Protein AF-A0A519R935-F1 (afdb_monomer)

Mean predicted aligned error: 7.96 Å

Structure (mmCIF, N/CA/C/O backbone):
data_AF-A0A519R935-F1
#
_entry.id   AF-A0A519R935-F1
#
loop_
_atom_site.group_PDB
_atom_site.id
_atom_site.type_symbol
_atom_site.label_atom_id
_atom_site.label_alt_id
_atom_site.label_comp_id
_atom_site.label_asym_id
_atom_site.label_entity_id
_atom_site.label_seq_id
_atom_site.pdbx_PDB_ins_code
_atom_site.Cartn_x
_atom_site.Cartn_y
_atom_site.Cartn_z
_atom_site.occupancy
_atom_site.B_iso_or_equiv
_atom_site.auth_seq_id
_atom_site.auth_comp_id
_atom_site.auth_asym_id
_atom_site.auth_atom_id
_atom_site.pdbx_PDB_model_num
ATOM 1 N N . MET A 1 1 ? 16.180 -0.356 -13.116 1.00 59.88 1 MET A N 1
ATOM 2 C CA . MET A 1 1 ? 17.115 -0.981 -14.052 1.00 59.88 1 MET A CA 1
ATOM 3 C C . MET A 1 1 ? 16.374 -1.252 -15.338 1.00 59.88 1 MET A C 1
ATOM 5 O O . MET A 1 1 ? 15.196 -1.590 -15.281 1.00 59.88 1 MET A O 1
ATOM 9 N N . GLU A 1 2 ? 17.058 -1.076 -16.467 1.00 58.62 2 GLU A N 1
ATOM 10 C CA . GLU A 1 2 ? 16.458 -1.253 -17.789 1.00 58.62 2 GLU A CA 1
ATOM 11 C C . GLU A 1 2 ? 15.792 -2.634 -17.929 1.00 58.62 2 GLU A C 1
ATOM 13 O O . GLU A 1 2 ? 16.383 -3.639 -17.498 1.00 58.62 2 GLU A O 1
ATOM 18 N N . PRO A 1 3 ? 14.587 -2.696 -18.525 1.00 58.69 3 PRO A N 1
ATOM 19 C CA . PRO A 1 3 ? 13.962 -3.959 -18.885 1.00 58.69 3 PRO A CA 1
ATOM 20 C C . PRO A 1 3 ? 14.900 -4.799 -19.764 1.00 58.69 3 PRO A C 1
ATOM 22 O O . PRO A 1 3 ? 15.655 -4.255 -20.569 1.00 58.69 3 PRO A O 1
ATOM 25 N N . ASP A 1 4 ? 14.877 -6.122 -19.594 1.00 59.59 4 ASP A N 1
ATOM 26 C CA . ASP A 1 4 ? 15.665 -7.086 -20.387 1.00 59.59 4 ASP A CA 1
ATOM 27 C C . ASP A 1 4 ? 17.194 -6.934 -20.292 1.00 59.59 4 ASP A C 1
ATOM 29 O O . ASP A 1 4 ? 17.960 -7.425 -21.130 1.00 59.59 4 ASP A O 1
ATOM 33 N N . SER A 1 5 ? 17.673 -6.290 -19.229 1.00 64.06 5 SER A N 1
ATOM 34 C CA . SER A 1 5 ? 19.092 -6.294 -18.887 1.00 64.06 5 SER A CA 1
ATOM 35 C C . SER A 1 5 ? 19.628 -7.732 -18.738 1.00 64.06 5 SER A C 1
ATOM 37 O O . SER A 1 5 ? 18.935 -8.639 -18.279 1.00 64.06 5 SER A O 1
ATOM 39 N N . LYS A 1 6 ? 20.900 -7.967 -19.101 1.00 69.94 6 LYS A N 1
ATOM 40 C CA . LYS A 1 6 ? 21.584 -9.280 -18.976 1.00 69.94 6 LYS A CA 1
ATOM 41 C C . LYS A 1 6 ? 21.834 -9.715 -17.515 1.00 69.94 6 LYS A C 1
ATOM 43 O O . LYS A 1 6 ? 22.702 -10.554 -17.272 1.00 69.94 6 LYS A O 1
ATOM 48 N N . LEU A 1 7 ? 21.131 -9.106 -16.566 1.00 71.31 7 LEU A N 1
ATOM 49 C CA . LEU A 1 7 ? 21.327 -9.268 -15.136 1.00 71.31 7 LEU A CA 1
ATOM 50 C C . LEU A 1 7 ? 20.804 -10.618 -14.648 1.00 71.31 7 LEU A C 1
ATOM 52 O O . LEU A 1 7 ? 19.843 -11.178 -15.180 1.00 71.31 7 LEU A O 1
ATOM 56 N N . LYS A 1 8 ? 21.457 -11.140 -13.615 1.00 80.75 8 LYS A N 1
ATOM 57 C CA . LYS A 1 8 ? 21.175 -12.434 -12.999 1.00 80.75 8 LYS A CA 1
ATOM 58 C C . LYS A 1 8 ? 20.949 -12.270 -11.503 1.00 80.75 8 LYS A C 1
ATOM 60 O O . LYS A 1 8 ? 21.474 -11.360 -10.868 1.00 80.75 8 LYS A O 1
ATOM 65 N N . ILE A 1 9 ? 20.199 -13.206 -10.927 1.00 79.62 9 ILE A N 1
ATOM 66 C CA . ILE A 1 9 ? 20.092 -13.338 -9.471 1.00 79.62 9 ILE A CA 1
ATOM 67 C C . ILE A 1 9 ? 21.505 -13.427 -8.880 1.00 79.62 9 ILE A C 1
ATOM 69 O O . ILE A 1 9 ? 22.335 -14.203 -9.353 1.00 79.62 9 ILE A O 1
ATOM 73 N N . GLY A 1 10 ? 21.765 -12.627 -7.849 1.00 73.31 10 GLY A N 1
ATOM 74 C CA . GLY A 1 10 ? 23.070 -12.513 -7.206 1.00 73.31 10 GLY A CA 1
ATOM 75 C C . GLY A 1 10 ? 23.966 -11.390 -7.738 1.00 73.31 10 GLY A C 1
ATOM 76 O O . GLY A 1 10 ? 24.913 -11.033 -7.032 1.00 73.31 10 GLY A O 1
ATOM 77 N N . ASP A 1 11 ? 23.665 -10.802 -8.902 1.00 77.19 11 ASP A N 1
ATOM 78 C CA . ASP A 1 11 ? 24.375 -9.613 -9.389 1.00 77.19 11 ASP A CA 1
ATOM 79 C C . ASP A 1 11 ? 24.078 -8.400 -8.481 1.00 77.19 11 ASP A C 1
ATOM 81 O O . ASP A 1 11 ? 23.032 -8.365 -7.822 1.00 77.19 11 ASP A O 1
ATOM 85 N N . PRO A 1 12 ? 24.966 -7.389 -8.420 1.00 70.25 12 PRO A N 1
ATOM 86 C CA . PRO A 1 12 ? 24.688 -6.144 -7.708 1.00 70.25 12 PRO A CA 1
ATOM 87 C C . PRO A 1 12 ? 23.416 -5.462 -8.229 1.00 70.25 12 PRO A C 1
ATOM 89 O O . PRO A 1 12 ? 23.233 -5.304 -9.438 1.00 70.25 12 PRO A O 1
ATOM 92 N N . PHE A 1 13 ? 22.545 -5.026 -7.318 1.00 69.12 13 PHE A N 1
ATOM 93 C CA . PHE A 1 13 ? 21.356 -4.256 -7.670 1.00 69.12 13 PHE A CA 1
ATOM 94 C C . PHE A 1 13 ? 21.755 -2.793 -7.896 1.00 69.12 13 PHE A C 1
ATOM 96 O O . PHE A 1 13 ? 21.906 -2.023 -6.949 1.00 69.12 13 PHE A O 1
ATOM 103 N N . TYR A 1 14 ? 21.946 -2.398 -9.157 1.00 59.00 14 TYR A N 1
ATOM 104 C CA . TYR A 1 14 ? 22.268 -1.013 -9.510 1.00 59.00 14 TYR A CA 1
ATOM 105 C C . TYR A 1 14 ? 21.011 -0.130 -9.435 1.00 59.00 14 TYR A C 1
ATOM 107 O O . TYR A 1 14 ? 20.334 0.131 -10.433 1.00 59.00 14 TYR A O 1
ATOM 115 N N . SER A 1 15 ? 20.697 0.334 -8.226 1.00 57.22 15 SER A N 1
ATOM 116 C CA . SER A 1 15 ? 19.940 1.570 -8.002 1.00 57.22 15 SER A CA 1
ATOM 117 C C . SER A 1 15 ? 20.914 2.702 -7.637 1.00 57.22 15 SER A C 1
ATOM 119 O O . SER A 1 15 ? 22.129 2.521 -7.715 1.00 57.22 15 SER A O 1
ATOM 121 N N . TYR A 1 16 ? 20.420 3.887 -7.266 1.00 45.25 16 TYR A N 1
ATOM 122 C CA . TYR A 1 16 ? 21.248 5.064 -6.948 1.00 45.25 16 TYR A CA 1
ATOM 123 C C . TYR A 1 16 ? 22.303 4.837 -5.840 1.00 45.25 16 TYR A C 1
ATOM 125 O O . TYR A 1 16 ? 23.159 5.699 -5.643 1.00 45.25 16 TYR A O 1
ATOM 133 N N . ALA A 1 17 ? 22.267 3.702 -5.134 1.00 48.50 17 ALA A N 1
ATOM 134 C CA . ALA A 1 17 ? 23.300 3.274 -4.203 1.00 48.50 17 ALA A CA 1
ATOM 135 C C . ALA A 1 17 ? 23.718 1.808 -4.493 1.00 48.50 17 ALA A C 1
ATOM 137 O O . ALA A 1 17 ? 22.983 0.875 -4.163 1.00 48.50 17 ALA A O 1
ATOM 138 N N . PRO A 1 18 ? 24.894 1.582 -5.112 1.00 46.06 18 PRO A N 1
ATOM 139 C CA . PRO A 1 18 ? 25.353 0.258 -5.558 1.00 46.06 18 PRO A CA 1
ATOM 140 C C . PRO A 1 18 ? 25.699 -0.715 -4.415 1.00 46.06 18 PRO A C 1
ATOM 142 O O . PRO A 1 18 ? 25.823 -1.914 -4.654 1.00 46.06 18 PRO A O 1
ATOM 145 N N . ASP A 1 19 ? 25.796 -0.226 -3.176 1.00 56.34 19 ASP A N 1
ATOM 146 C CA . ASP A 1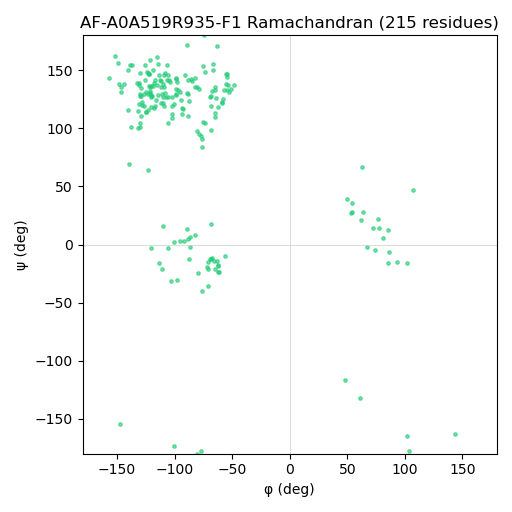 19 ? 26.068 -1.036 -1.980 1.00 56.34 19 ASP A CA 1
ATOM 147 C C . ASP A 1 19 ? 24.798 -1.641 -1.349 1.00 56.34 19 ASP A C 1
ATOM 149 O O . ASP A 1 19 ? 24.883 -2.362 -0.355 1.00 56.34 19 ASP A O 1
ATOM 153 N N . LEU A 1 20 ? 23.606 -1.352 -1.891 1.00 59.69 20 LEU A N 1
ATOM 154 C CA . LEU A 1 20 ? 22.341 -1.691 -1.227 1.00 59.69 20 LEU A CA 1
ATOM 155 C C . LEU A 1 20 ? 22.014 -3.188 -1.217 1.00 59.69 20 LEU A C 1
ATOM 157 O O . LEU A 1 20 ? 21.219 -3.617 -0.383 1.00 59.69 20 LEU A O 1
ATOM 161 N N . GLY A 1 21 ? 22.618 -3.996 -2.095 1.00 71.31 21 GLY A N 1
ATOM 162 C CA . GLY A 1 21 ? 22.488 -5.454 -2.070 1.00 71.31 21 GLY A CA 1
ATOM 163 C C . GLY A 1 21 ? 22.443 -6.102 -3.452 1.00 71.31 21 GLY A C 1
ATOM 164 O O . GLY A 1 21 ? 22.858 -5.523 -4.454 1.00 71.31 21 GLY A O 1
ATOM 165 N N . LYS A 1 22 ? 21.982 -7.354 -3.496 1.00 80.31 22 LYS A N 1
ATOM 166 C CA . LYS A 1 22 ? 21.987 -8.197 -4.700 1.00 80.31 22 LYS A CA 1
ATOM 167 C C . LYS A 1 22 ? 20.588 -8.347 -5.278 1.00 80.31 22 LYS A C 1
ATOM 169 O O . LYS A 1 22 ? 19.609 -8.288 -4.541 1.00 80.31 22 LYS A O 1
ATOM 174 N N . ILE A 1 23 ? 20.508 -8.613 -6.575 1.00 83.94 23 ILE A N 1
ATOM 175 C CA . ILE A 1 23 ? 19.277 -9.053 -7.231 1.00 83.94 23 ILE A CA 1
ATOM 176 C C . ILE A 1 23 ? 18.816 -10.353 -6.566 1.00 83.94 23 ILE A C 1
ATOM 178 O O . ILE A 1 23 ? 19.561 -11.336 -6.536 1.00 83.94 23 ILE A O 1
ATOM 182 N N . THR A 1 24 ? 17.602 -10.354 -6.029 1.00 84.19 24 THR A N 1
ATOM 183 C CA . THR A 1 24 ? 16.983 -11.488 -5.330 1.00 84.19 24 THR A CA 1
ATOM 184 C C . THR A 1 24 ? 16.044 -12.271 -6.238 1.00 84.19 24 THR A C 1
ATOM 186 O O . THR A 1 24 ? 15.912 -13.481 -6.078 1.00 84.19 24 THR A O 1
ATOM 189 N N . SER A 1 25 ? 15.419 -11.603 -7.208 1.00 86.81 25 SER A N 1
ATOM 190 C CA . SER A 1 25 ? 14.433 -12.208 -8.100 1.00 86.81 25 SER A CA 1
ATOM 191 C C . SER A 1 25 ? 14.399 -11.504 -9.456 1.00 86.81 25 SER A C 1
ATOM 193 O O . SER A 1 25 ? 14.888 -10.385 -9.610 1.00 86.81 25 SER A O 1
ATOM 195 N N . ILE A 1 26 ? 13.832 -12.174 -10.456 1.00 87.62 26 ILE A N 1
ATOM 196 C CA . ILE A 1 26 ? 13.539 -11.606 -11.772 1.00 87.62 26 ILE A CA 1
ATOM 197 C C . ILE A 1 26 ? 12.087 -11.940 -12.086 1.00 87.62 26 ILE A C 1
ATOM 199 O O . ILE A 1 26 ? 11.692 -13.104 -12.025 1.00 87.62 26 ILE A O 1
ATOM 203 N N . ILE A 1 27 ? 11.310 -10.923 -12.439 1.00 89.88 27 ILE A N 1
ATOM 204 C CA . ILE A 1 27 ? 9.901 -11.066 -12.805 1.00 89.88 27 ILE A CA 1
ATOM 205 C C . ILE A 1 27 ? 9.686 -10.708 -14.270 1.00 89.88 27 ILE A C 1
ATOM 207 O O . ILE A 1 27 ? 10.454 -9.938 -14.845 1.00 89.88 27 ILE A O 1
ATOM 211 N N . ASP A 1 28 ? 8.625 -11.255 -14.850 1.00 89.56 28 ASP A N 1
ATOM 212 C CA . ASP A 1 28 ? 8.109 -10.859 -16.157 1.00 89.56 28 ASP A CA 1
ATOM 213 C C . ASP A 1 28 ? 6.877 -9.972 -15.950 1.00 89.56 28 ASP A C 1
ATOM 215 O O . ASP A 1 28 ? 5.963 -10.338 -15.203 1.00 89.56 28 ASP A O 1
ATOM 219 N N . VAL A 1 29 ? 6.881 -8.791 -16.561 1.00 89.06 29 VAL A N 1
ATOM 220 C CA . VAL A 1 29 ? 5.755 -7.856 -16.555 1.00 89.06 29 VAL A CA 1
ATOM 221 C C . VAL A 1 29 ? 5.525 -7.412 -17.989 1.00 89.06 29 VAL A C 1
ATOM 223 O O . VAL A 1 29 ? 6.386 -6.767 -18.584 1.00 89.06 29 VAL A O 1
ATOM 226 N N . ASP A 1 30 ? 4.370 -7.773 -18.546 1.00 88.06 30 ASP A N 1
ATOM 227 C CA . ASP A 1 30 ? 3.982 -7.459 -19.925 1.00 88.06 30 ASP A CA 1
ATOM 228 C C . ASP A 1 30 ? 5.031 -7.912 -20.974 1.00 88.06 30 ASP A C 1
ATOM 230 O O . ASP A 1 30 ? 5.259 -7.240 -21.980 1.00 88.06 30 ASP A O 1
ATOM 234 N N . GLY A 1 31 ? 5.690 -9.058 -20.740 1.00 85.94 31 GLY A N 1
ATOM 235 C CA . GLY A 1 31 ? 6.713 -9.625 -21.628 1.00 85.94 31 GLY A CA 1
ATOM 236 C C . GLY A 1 31 ? 8.105 -9.009 -21.471 1.00 85.94 31 GLY A C 1
ATOM 237 O O . GLY A 1 31 ? 9.001 -9.332 -22.251 1.00 85.94 31 GLY A O 1
ATOM 238 N N . GLN A 1 32 ? 8.289 -8.119 -20.494 1.00 86.56 32 GLN A N 1
ATOM 239 C CA . GLN A 1 32 ? 9.565 -7.490 -20.167 1.00 86.56 32 GLN A CA 1
AT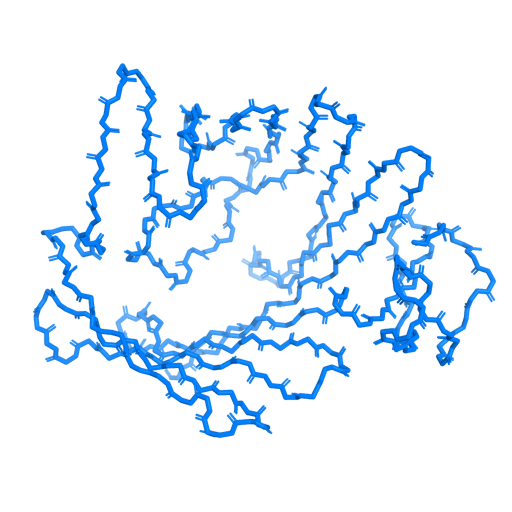OM 240 C C . GLN A 1 32 ? 10.098 -8.012 -18.836 1.00 86.56 32 GLN A C 1
ATOM 242 O O . GLN A 1 32 ? 9.365 -8.095 -17.847 1.00 86.56 32 GLN A O 1
ATOM 247 N N . LYS A 1 33 ? 11.395 -8.328 -18.783 1.00 86.94 33 LYS A N 1
ATOM 248 C CA . LYS A 1 33 ? 12.025 -8.830 -17.557 1.00 86.94 33 LYS A CA 1
ATOM 249 C C . LYS A 1 33 ? 12.562 -7.703 -16.688 1.00 86.94 33 LYS A C 1
ATOM 251 O O . LYS A 1 33 ? 13.351 -6.879 -17.148 1.00 86.94 33 LYS A O 1
ATOM 256 N N . TYR A 1 34 ? 12.209 -7.737 -15.407 1.00 85.19 34 TYR A N 1
ATOM 257 C CA . TYR A 1 34 ? 12.661 -6.784 -14.398 1.00 85.19 34 TYR A CA 1
ATOM 258 C C . TYR A 1 34 ? 13.388 -7.501 -13.269 1.00 85.19 34 TYR A C 1
ATOM 260 O O . TYR A 1 34 ? 12.884 -8.470 -12.703 1.00 85.19 34 TYR A O 1
ATOM 268 N N . ALA A 1 35 ? 14.573 -7.004 -12.928 1.00 84.44 35 ALA A N 1
ATOM 269 C CA . ALA A 1 35 ? 15.296 -7.449 -11.749 1.00 84.44 35 ALA A CA 1
ATOM 270 C C . ALA A 1 35 ? 14.712 -6.797 -10.491 1.00 84.44 35 ALA A C 1
ATOM 272 O O . ALA A 1 35 ? 14.525 -5.580 -10.451 1.00 84.44 35 ALA A O 1
ATOM 273 N N . LEU A 1 36 ? 14.495 -7.611 -9.462 1.00 85.12 36 LEU A N 1
ATOM 274 C CA . LEU A 1 36 ? 14.156 -7.183 -8.113 1.00 85.12 36 LEU A CA 1
ATOM 275 C C . LEU A 1 36 ? 15.361 -7.383 -7.200 1.00 85.12 36 LEU A C 1
ATOM 277 O O . LEU A 1 36 ? 16.085 -8.372 -7.295 1.00 85.12 36 LEU A O 1
ATOM 281 N N . GLY A 1 37 ? 15.565 -6.441 -6.302 1.00 78.50 37 GLY A N 1
ATOM 282 C CA . GLY A 1 37 ? 16.532 -6.494 -5.225 1.00 78.50 37 GLY A CA 1
ATOM 283 C C . GLY A 1 37 ? 16.023 -5.738 -3.996 1.00 78.50 37 GLY A C 1
ATOM 284 O O . GLY A 1 37 ? 14.807 -5.591 -3.817 1.00 78.50 37 GLY A O 1
ATOM 285 N N . PRO A 1 38 ? 16.938 -5.250 -3.146 1.00 72.62 38 PRO A N 1
ATOM 286 C CA . PRO A 1 38 ? 16.598 -4.594 -1.889 1.00 72.62 38 PRO A CA 1
ATOM 287 C C . PRO A 1 38 ? 15.629 -3.436 -2.149 1.00 72.62 38 PRO A C 1
ATOM 289 O O . PRO A 1 38 ? 15.855 -2.646 -3.065 1.00 72.62 38 PRO A O 1
ATOM 292 N N . TYR A 1 39 ? 14.551 -3.348 -1.368 1.00 79.25 39 TYR A N 1
ATOM 293 C CA . TYR A 1 39 ? 13.487 -2.325 -1.456 1.00 79.25 39 TYR A CA 1
ATOM 294 C C . TYR A 1 39 ? 12.495 -2.444 -2.623 1.00 79.25 39 TYR A C 1
ATOM 296 O O . TYR A 1 39 ? 11.533 -1.682 -2.670 1.00 79.25 39 TYR A O 1
ATOM 304 N N . SER A 1 40 ? 12.681 -3.391 -3.545 1.00 85.31 40 SER A N 1
ATOM 305 C CA . SER A 1 40 ? 11.755 -3.594 -4.677 1.00 85.31 40 SER A CA 1
ATOM 306 C C . SER A 1 40 ? 10.854 -4.818 -4.541 1.00 85.31 40 SER A C 1
ATOM 308 O O . SER A 1 40 ? 10.011 -5.045 -5.400 1.00 85.31 40 SER A O 1
ATOM 310 N N . ASP A 1 41 ? 11.025 -5.596 -3.478 1.00 88.50 41 ASP A N 1
ATOM 311 C CA . ASP A 1 41 ? 10.242 -6.793 -3.199 1.00 88.50 41 ASP A CA 1
ATOM 312 C C . ASP A 1 41 ? 9.733 -6.710 -1.756 1.00 88.50 41 ASP A C 1
ATOM 314 O O . ASP A 1 41 ? 10.490 -6.864 -0.795 1.00 88.50 41 ASP A O 1
ATOM 318 N N . ILE A 1 42 ? 8.463 -6.334 -1.625 1.00 92.38 42 ILE A N 1
ATOM 319 C CA . ILE A 1 42 ? 7.810 -5.950 -0.376 1.00 92.38 42 ILE A CA 1
ATOM 320 C C . ILE A 1 42 ? 6.673 -6.925 -0.088 1.00 92.38 42 ILE A C 1
ATOM 322 O O . ILE A 1 42 ? 5.894 -7.247 -0.980 1.00 92.38 42 ILE A O 1
ATOM 326 N N . LEU A 1 43 ? 6.521 -7.311 1.173 1.00 93.25 43 LEU A N 1
ATOM 327 C CA . LEU A 1 43 ? 5.378 -8.049 1.690 1.00 93.25 43 LEU A CA 1
ATOM 328 C C . LEU A 1 43 ? 4.687 -7.225 2.781 1.00 93.25 43 LEU A C 1
ATOM 330 O O . LEU A 1 43 ? 5.329 -6.803 3.743 1.00 93.25 43 LEU A O 1
ATOM 334 N N . TYR A 1 44 ? 3.376 -7.046 2.640 1.00 94.31 44 TYR A N 1
ATOM 335 C CA . TYR A 1 44 ? 2.495 -6.641 3.731 1.00 94.31 44 TYR A CA 1
ATOM 336 C C . TYR A 1 44 ? 1.624 -7.820 4.141 1.00 94.31 44 TYR A C 1
ATOM 338 O O . TYR A 1 44 ? 0.970 -8.417 3.285 1.00 94.31 44 TYR A O 1
ATOM 346 N N . THR A 1 45 ? 1.554 -8.123 5.432 1.00 94.75 45 THR A N 1
ATOM 347 C CA . THR A 1 45 ? 0.534 -9.032 5.964 1.00 94.75 45 THR A CA 1
ATOM 348 C C . THR A 1 45 ? -0.290 -8.350 7.038 1.00 94.75 45 THR A C 1
ATOM 350 O O . THR A 1 45 ? 0.195 -7.488 7.770 1.00 94.75 45 THR A O 1
ATOM 353 N N . TYR A 1 46 ? -1.563 -8.727 7.108 1.00 94.12 46 TYR A N 1
ATOM 354 C CA . TYR A 1 46 ? -2.510 -8.179 8.069 1.00 94.12 46 TYR A CA 1
ATOM 355 C C . TYR A 1 46 ? -3.234 -9.314 8.778 1.00 94.12 46 TYR A C 1
ATOM 357 O O . TYR A 1 46 ? -3.801 -10.179 8.103 1.00 94.12 46 TYR A O 1
ATOM 365 N N . ALA A 1 47 ? -3.256 -9.260 10.109 1.00 94.62 47 ALA A N 1
ATOM 366 C CA . ALA A 1 47 ? -4.091 -10.115 10.941 1.00 94.62 47 ALA A CA 1
ATOM 367 C C . ALA A 1 47 ? -5.274 -9.318 11.497 1.00 94.62 47 ALA A C 1
ATOM 369 O O . ALA A 1 47 ? -5.125 -8.152 11.880 1.00 94.62 47 ALA A O 1
ATOM 370 N N . TYR A 1 48 ? -6.441 -9.956 11.556 1.00 93.38 48 TYR A N 1
ATOM 371 C CA . TYR A 1 48 ? -7.696 -9.327 11.965 1.00 93.38 48 TYR A CA 1
ATOM 372 C C . TYR A 1 48 ? -8.316 -10.044 13.166 1.00 93.38 48 TYR A C 1
ATOM 374 O O . TYR A 1 48 ? -8.205 -11.263 13.278 1.00 93.38 48 TYR A O 1
ATOM 382 N N . ASP A 1 49 ? -8.994 -9.292 14.035 1.00 93.62 49 ASP A N 1
ATOM 383 C CA . ASP A 1 49 ? -9.834 -9.852 15.096 1.00 93.62 49 ASP A CA 1
ATOM 384 C C . ASP A 1 49 ? -11.225 -10.284 14.587 1.00 93.62 49 ASP A C 1
ATOM 386 O O . ASP A 1 49 ? -11.572 -10.136 13.411 1.00 93.62 49 ASP A O 1
ATOM 390 N N . SER A 1 50 ? -12.060 -10.804 15.493 1.00 92.50 50 SER A N 1
ATOM 391 C CA . SER A 1 50 ? -13.423 -11.262 15.189 1.00 92.50 50 SER A CA 1
ATOM 392 C C . SER A 1 50 ? -14.379 -10.145 14.745 1.00 92.50 50 SER A C 1
ATOM 394 O O . SER A 1 50 ? -15.378 -10.422 14.078 1.00 92.50 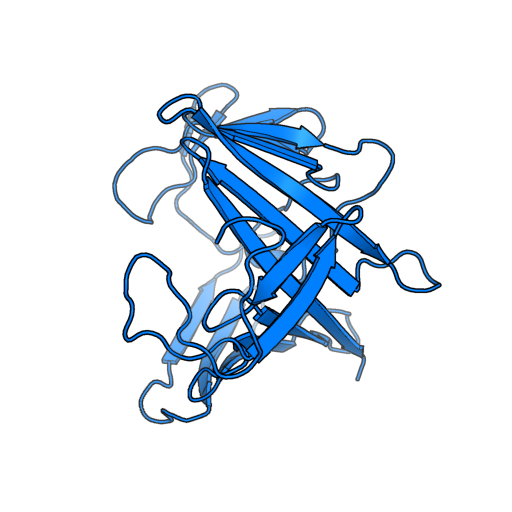50 SER A O 1
ATOM 396 N N . GLU A 1 51 ? -14.070 -8.886 15.065 1.00 91.62 51 GLU A N 1
ATOM 397 C CA . GLU A 1 51 ? -14.791 -7.696 14.599 1.00 91.62 51 GLU A CA 1
ATOM 398 C C . GLU A 1 51 ? -14.237 -7.172 13.262 1.00 91.62 51 GLU A C 1
ATOM 400 O O . GLU A 1 51 ? -14.711 -6.160 12.743 1.00 91.62 51 GLU A O 1
ATOM 405 N N . LYS A 1 52 ? -13.276 -7.891 12.661 1.00 90.38 52 LYS A N 1
ATOM 406 C CA . LYS A 1 52 ? -12.573 -7.543 11.419 1.00 90.38 52 LYS A CA 1
ATOM 407 C C . LYS A 1 52 ? -11.746 -6.261 11.527 1.00 90.38 52 LYS A C 1
ATOM 409 O O . LYS A 1 52 ? -11.515 -5.591 10.518 1.00 90.38 52 LYS A O 1
ATOM 414 N N . ARG A 1 53 ? -11.273 -5.919 12.725 1.00 91.44 53 ARG A N 1
ATOM 415 C CA . ARG A 1 53 ? -10.294 -4.846 12.939 1.00 91.44 53 ARG A CA 1
ATOM 416 C C . ARG A 1 53 ? -8.891 -5.420 12.817 1.00 91.44 53 ARG A C 1
ATOM 418 O O . ARG A 1 53 ? -8.641 -6.531 13.272 1.00 91.44 53 ARG A O 1
ATOM 425 N N . VAL A 1 54 ? -7.969 -4.670 12.220 1.00 94.25 54 VAL A N 1
ATOM 426 C CA . VAL A 1 54 ? -6.564 -5.091 12.156 1.00 94.25 54 VAL A CA 1
ATOM 427 C C . VAL A 1 54 ? -5.952 -5.066 13.552 1.00 94.25 54 VAL A C 1
ATOM 429 O O . VAL A 1 54 ? -6.035 -4.053 14.240 1.00 94.25 54 VAL A O 1
ATOM 432 N N . ILE A 1 55 ? -5.330 -6.162 13.965 1.00 96.31 55 ILE A N 1
ATOM 433 C CA . ILE A 1 55 ? -4.623 -6.276 15.250 1.00 96.31 55 ILE A CA 1
ATOM 434 C C . ILE A 1 55 ? -3.114 -6.388 15.065 1.00 96.31 55 ILE A C 1
ATOM 436 O O . ILE A 1 55 ? -2.363 -6.052 15.978 1.00 96.31 55 ILE A O 1
ATOM 440 N N . GLU A 1 56 ? -2.673 -6.791 13.873 1.00 96.75 56 GLU A N 1
ATOM 441 C CA . GLU A 1 56 ? -1.267 -6.891 13.502 1.00 96.75 56 GLU A CA 1
ATOM 442 C C . GLU A 1 56 ? -1.080 -6.504 12.030 1.00 96.75 56 GLU A C 1
ATOM 444 O O . GLU A 1 56 ? -1.871 -6.886 11.165 1.00 96.75 56 GLU A O 1
ATOM 449 N N . ASN A 1 57 ? -0.026 -5.745 11.751 1.00 95.69 57 ASN A N 1
ATOM 450 C CA . ASN A 1 57 ? 0.460 -5.424 10.416 1.00 95.69 57 ASN A CA 1
ATOM 451 C C . ASN A 1 57 ? 1.964 -5.688 10.379 1.00 95.69 57 ASN A C 1
ATOM 453 O O . ASN A 1 57 ? 2.712 -5.058 11.127 1.00 95.69 57 ASN A O 1
ATOM 457 N N . LEU A 1 58 ? 2.399 -6.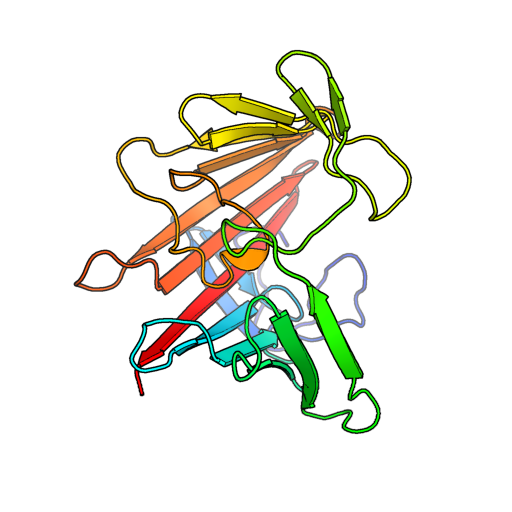579 9.495 1.00 95.19 58 LEU A N 1
ATOM 458 C CA . LEU A 1 58 ? 3.807 -6.836 9.239 1.00 95.19 58 LEU A CA 1
ATOM 459 C C . LEU A 1 58 ? 4.189 -6.250 7.884 1.00 95.19 58 LEU A C 1
ATOM 461 O O . LEU A 1 58 ? 3.585 -6.558 6.858 1.00 95.19 58 LEU A O 1
ATOM 465 N N . PHE A 1 59 ? 5.234 -5.432 7.896 1.00 94.12 59 PHE A N 1
ATOM 466 C CA . PHE A 1 59 ? 5.912 -4.928 6.716 1.00 94.12 59 PHE A CA 1
ATOM 467 C C . PHE A 1 59 ? 7.293 -5.564 6.625 1.00 94.12 59 PHE A C 1
ATOM 469 O O . PHE A 1 59 ? 8.131 -5.448 7.523 1.00 94.12 59 PHE A O 1
ATOM 476 N N . TYR A 1 60 ? 7.536 -6.236 5.510 1.00 91.44 60 TYR A N 1
ATOM 477 C CA . TYR A 1 60 ? 8.787 -6.917 5.251 1.00 91.44 60 TYR A CA 1
ATOM 478 C C . TYR A 1 60 ? 9.319 -6.550 3.875 1.00 91.44 60 TYR A C 1
ATOM 480 O O . TYR A 1 60 ? 8.584 -6.504 2.893 1.00 91.44 60 TYR 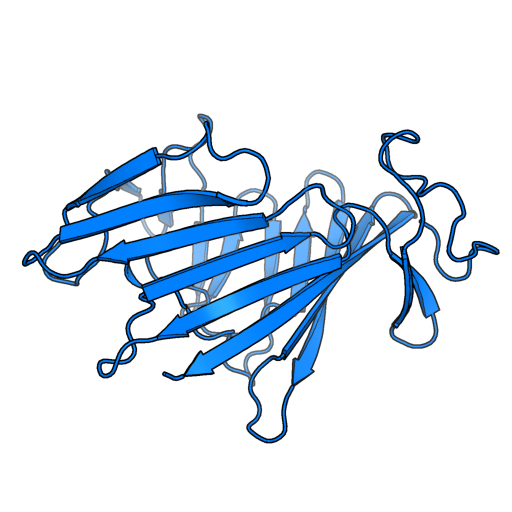A O 1
ATOM 488 N N . ILE A 1 61 ? 10.624 -6.313 3.804 1.00 88.25 61 ILE A N 1
ATOM 489 C CA . ILE A 1 61 ? 11.342 -6.132 2.548 1.00 88.25 61 ILE A CA 1
ATOM 490 C C . ILE A 1 61 ? 12.214 -7.367 2.359 1.00 88.25 61 ILE A C 1
ATOM 492 O O . ILE A 1 61 ? 13.100 -7.634 3.176 1.00 88.25 61 ILE A O 1
ATOM 496 N N . HIS A 1 62 ? 11.997 -8.112 1.277 1.00 82.06 62 HIS A N 1
ATOM 497 C CA . HIS A 1 62 ? 12.797 -9.292 0.973 1.00 82.06 62 HIS A CA 1
ATOM 498 C C . HIS A 1 62 ? 14.281 -8.919 0.861 1.00 82.06 62 HIS A C 1
ATOM 500 O O . HIS A 1 62 ? 14.681 -8.030 0.108 1.00 82.06 62 HIS A O 1
ATOM 506 N N . GLY A 1 63 ? 15.111 -9.607 1.647 1.00 73.25 63 GLY A N 1
ATOM 507 C CA . GLY A 1 63 ? 16.552 -9.357 1.729 1.00 73.25 63 GLY A CA 1
ATOM 508 C C . GLY A 1 63 ? 16.975 -8.269 2.723 1.00 73.25 63 GLY A C 1
ATOM 509 O O . GLY A 1 63 ? 18.174 -8.125 2.961 1.00 73.25 63 GLY A O 1
ATOM 510 N N . ALA A 1 64 ? 16.041 -7.543 3.350 1.00 79.75 64 ALA A N 1
ATOM 511 C CA . ALA A 1 64 ? 16.367 -6.652 4.460 1.00 79.75 64 ALA A CA 1
ATOM 512 C C . ALA A 1 64 ? 16.641 -7.440 5.751 1.00 79.75 64 ALA A C 1
ATOM 514 O O . ALA A 1 64 ? 16.138 -8.549 5.967 1.00 79.75 64 ALA A O 1
ATOM 515 N N . LYS A 1 65 ? 17.449 -6.855 6.644 1.00 79.44 65 LYS A N 1
ATOM 516 C CA . LYS A 1 65 ? 17.685 -7.420 7.974 1.00 79.44 65 LYS A CA 1
ATOM 517 C C . LYS A 1 65 ? 16.472 -7.141 8.856 1.00 79.44 65 LYS A C 1
ATOM 519 O O . LYS A 1 65 ? 16.442 -6.130 9.550 1.00 79.44 65 LYS A O 1
ATOM 524 N N . GLY A 1 66 ? 15.525 -8.074 8.865 1.00 86.44 66 GLY A N 1
ATOM 525 C CA . GLY A 1 66 ? 14.369 -8.009 9.749 1.00 86.44 66 GLY A CA 1
ATOM 526 C C . GLY A 1 66 ? 13.080 -7.543 9.087 1.00 86.44 66 GLY A C 1
ATOM 527 O O . GLY A 1 66 ? 12.980 -7.543 7.866 1.00 86.44 66 GLY A O 1
ATOM 528 N N . ALA A 1 67 ? 12.104 -7.174 9.912 1.00 91.62 67 ALA A N 1
ATOM 529 C CA . ALA A 1 67 ? 10.780 -6.710 9.500 1.00 91.62 67 ALA A CA 1
ATOM 530 C C . ALA A 1 67 ? 10.236 -5.703 10.518 1.00 91.62 67 ALA A C 1
ATOM 532 O O . ALA A 1 67 ? 10.616 -5.745 11.691 1.00 91.62 67 ALA A O 1
ATOM 533 N N . GLU A 1 68 ? 9.321 -4.853 10.080 1.00 94.50 68 GLU A N 1
ATOM 534 C CA . GLU A 1 68 ? 8.558 -3.958 10.942 1.00 94.50 68 GLU A CA 1
ATOM 535 C C . GLU A 1 68 ? 7.219 -4.617 11.271 1.00 94.50 68 GLU A C 1
ATOM 537 O O . GLU A 1 68 ? 6.532 -5.111 10.379 1.00 94.50 68 GLU A O 1
ATOM 542 N N . VAL A 1 69 ? 6.843 -4.635 12.547 1.00 96.25 69 VAL A N 1
ATOM 543 C CA . VAL A 1 69 ? 5.566 -5.184 13.005 1.00 96.25 69 VAL A CA 1
ATOM 544 C C . VAL A 1 69 ? 4.852 -4.139 13.843 1.00 96.25 69 VAL A C 1
ATOM 546 O O . VAL A 1 69 ? 5.426 -3.562 14.767 1.00 96.25 69 VAL A O 1
ATOM 549 N N . PHE A 1 70 ? 3.590 -3.901 13.520 1.00 96.50 70 PHE A N 1
ATOM 550 C CA . PHE A 1 70 ? 2.709 -2.996 14.236 1.00 96.50 70 PHE A CA 1
ATOM 551 C C . PHE A 1 70 ? 1.563 -3.795 14.837 1.00 96.50 70 PHE A C 1
ATOM 553 O O . PHE A 1 70 ? 0.835 -4.461 14.108 1.00 96.50 70 PHE A O 1
ATOM 560 N N . TYR A 1 71 ? 1.374 -3.683 16.145 1.00 97.25 71 TYR A N 1
ATOM 561 C CA . TYR A 1 71 ? 0.236 -4.246 16.860 1.00 97.25 71 TYR A CA 1
ATOM 562 C C . TYR A 1 71 ? -0.731 -3.135 17.245 1.00 97.25 71 TYR A C 1
ATOM 564 O O . TYR A 1 71 ? -0.293 -2.029 17.575 1.00 97.25 71 TYR A O 1
ATOM 572 N N . TYR A 1 72 ? -2.024 -3.435 17.246 1.00 96.75 72 TYR A N 1
ATOM 573 C CA . TYR A 1 72 ? -3.078 -2.472 17.550 1.00 96.75 72 TYR A CA 1
ATOM 574 C C . TYR A 1 72 ? -3.982 -3.011 18.654 1.00 96.75 72 TYR A C 1
ATOM 576 O O . TYR A 1 72 ? -4.610 -4.056 18.498 1.00 96.75 72 TYR A O 1
ATOM 584 N N . ASP A 1 73 ? -4.042 -2.285 19.768 1.00 96.62 73 ASP A N 1
ATOM 585 C CA . ASP A 1 73 ? -4.923 -2.589 20.892 1.00 96.62 73 ASP A CA 1
ATOM 586 C C . ASP A 1 73 ? -6.102 -1.603 20.940 1.00 96.62 73 ASP A C 1
ATOM 588 O O . ASP A 1 73 ? -5.910 -0.382 20.945 1.00 96.62 73 ASP A O 1
ATOM 592 N N . TYR A 1 74 ? -7.311 -2.168 20.989 1.00 95.56 74 TYR A N 1
ATOM 593 C CA . TYR A 1 74 ? -8.610 -1.486 21.029 1.00 95.56 74 TYR A CA 1
ATOM 594 C C . TYR A 1 74 ? -9.311 -1.639 22.390 1.00 95.56 74 TYR A C 1
ATOM 596 O O . TYR A 1 74 ? -10.515 -1.419 22.505 1.00 95.56 74 TYR A O 1
ATOM 604 N N . SER A 1 75 ? -8.585 -2.046 23.434 1.00 93.94 75 SER A N 1
ATOM 605 C CA . SER A 1 75 ? -9.122 -2.305 24.777 1.00 93.94 75 SER A CA 1
ATOM 606 C C . SER A 1 75 ? -9.740 -1.075 25.455 1.00 93.94 75 SER A C 1
ATOM 608 O O . SER A 1 75 ? -10.501 -1.213 26.414 1.00 93.94 75 SER A O 1
ATOM 610 N N . SER A 1 76 ? -9.428 0.129 24.969 1.00 94.00 76 SER A N 1
ATOM 611 C CA . SER A 1 76 ? -9.903 1.400 25.515 1.00 94.00 76 SER A CA 1
ATOM 612 C C . SER A 1 76 ? -10.881 2.093 24.556 1.00 94.00 76 SER A C 1
ATOM 614 O O . SER A 1 76 ? -10.537 2.299 23.392 1.00 94.00 76 SER A O 1
ATOM 616 N N . PRO A 1 77 ? -12.072 2.523 25.021 1.00 93.38 77 PRO A N 1
ATOM 617 C CA . PRO A 1 77 ? -13.008 3.284 24.195 1.00 93.38 77 PRO A CA 1
ATOM 618 C C . PRO A 1 77 ? -12.365 4.544 23.606 1.00 93.38 77 PRO A C 1
ATOM 620 O O . PRO A 1 77 ? -11.656 5.264 24.312 1.00 93.38 77 PRO A O 1
ATOM 623 N N . ASN A 1 78 ? -12.649 4.823 22.330 1.00 92.50 78 ASN A N 1
ATOM 624 C CA . ASN A 1 78 ? -12.147 5.983 21.580 1.00 92.50 78 ASN A CA 1
ATOM 625 C C . ASN A 1 78 ? -10.617 6.130 21.597 1.00 92.50 78 ASN A C 1
ATOM 627 O O . ASN A 1 78 ? -10.101 7.244 21.512 1.00 92.50 78 ASN A O 1
ATOM 631 N N . LYS A 1 79 ? -9.880 5.021 21.729 1.00 95.69 79 LYS A N 1
ATOM 632 C CA . LYS A 1 79 ? -8.418 5.016 21.692 1.00 95.69 79 LYS A CA 1
ATOM 633 C C . LYS A 1 79 ? -7.885 3.810 20.939 1.00 95.69 79 LYS A C 1
ATOM 635 O O . LYS A 1 79 ? -8.478 2.737 20.964 1.00 95.69 79 LYS A O 1
ATOM 640 N N . ILE A 1 80 ? -6.723 3.997 20.324 1.00 95.88 80 ILE A N 1
ATOM 641 C CA . ILE A 1 80 ? -5.895 2.913 19.794 1.00 95.88 80 ILE A CA 1
ATOM 642 C C . ILE A 1 80 ? -4.516 3.043 20.415 1.00 95.88 80 ILE A C 1
ATOM 644 O O . ILE A 1 80 ? -3.921 4.121 20.399 1.00 95.88 80 ILE A O 1
ATOM 648 N N . ILE A 1 81 ? -3.990 1.938 20.931 1.00 96.88 81 ILE A N 1
ATOM 649 C CA . ILE A 1 81 ? -2.582 1.851 21.304 1.00 96.88 81 ILE A CA 1
ATOM 650 C C . ILE A 1 81 ? -1.865 1.078 20.202 1.00 96.88 81 ILE A C 1
ATOM 652 O O . ILE A 1 81 ? -2.055 -0.128 20.055 1.00 96.88 81 ILE A O 1
ATOM 656 N N . GLN A 1 82 ? -1.046 1.777 19.416 1.00 96.00 82 GLN A N 1
ATOM 657 C CA . GLN A 1 82 ? -0.171 1.141 18.440 1.00 96.00 82 GLN A CA 1
ATOM 658 C C . GLN A 1 82 ? 1.157 0.792 19.107 1.00 96.00 82 GLN A C 1
ATOM 660 O O . GLN A 1 82 ? 1.810 1.657 19.689 1.00 96.00 82 GLN A O 1
ATOM 665 N N . LYS A 1 83 ? 1.606 -0.451 18.969 1.00 96.88 83 LYS A N 1
ATOM 666 C CA . LYS A 1 83 ? 2.950 -0.878 19.357 1.00 96.88 83 LYS A CA 1
ATOM 667 C C . LYS A 1 83 ? 3.747 -1.229 18.108 1.00 96.88 83 LYS A C 1
ATOM 669 O O . LYS A 1 83 ? 3.342 -2.100 17.355 1.00 96.88 83 LYS A O 1
ATOM 674 N N . TYR A 1 84 ? 4.874 -0.566 17.908 1.00 96.06 84 TYR A N 1
ATOM 675 C CA . TYR A 1 84 ? 5.843 -0.860 16.859 1.00 96.06 84 TYR A CA 1
ATOM 676 C C . TYR A 1 84 ? 6.972 -1.727 17.416 1.00 96.06 84 TYR A C 1
ATOM 678 O O . TYR A 1 84 ? 7.550 -1.401 18.455 1.00 96.06 84 TYR A O 1
ATOM 686 N N . GLU A 1 85 ? 7.322 -2.789 16.699 1.00 95.50 85 GLU A N 1
ATOM 687 C CA . GLU A 1 85 ? 8.487 -3.632 16.947 1.00 95.50 85 GLU A CA 1
ATOM 688 C C . GLU A 1 85 ? 9.276 -3.838 15.652 1.00 95.50 85 GLU A C 1
ATOM 690 O O . GLU A 1 85 ? 8.699 -4.098 14.599 1.00 95.50 85 GLU A O 1
ATOM 695 N N . HIS A 1 86 ? 10.609 -3.802 15.733 1.00 93.88 86 HIS A N 1
ATOM 696 C CA . HIS A 1 86 ? 11.463 -4.229 14.627 1.00 93.88 86 HIS A CA 1
ATOM 697 C C . HIS A 1 86 ? 12.028 -5.627 14.910 1.00 93.88 86 HIS A C 1
ATOM 699 O O . HIS A 1 86 ? 12.888 -5.822 15.780 1.00 93.88 86 HIS A O 1
ATOM 705 N N . ILE A 1 87 ? 11.607 -6.621 14.128 1.00 89.25 87 ILE A N 1
ATOM 706 C CA . ILE A 1 87 ? 12.212 -7.957 14.128 1.00 89.25 87 ILE A CA 1
ATOM 707 C C . ILE A 1 87 ? 13.663 -7.789 13.682 1.00 89.25 87 ILE A C 1
ATOM 709 O O . ILE A 1 87 ? 13.900 -7.317 12.586 1.00 89.25 87 ILE A O 1
ATOM 713 N N . GLY A 1 88 ? 14.648 -8.123 14.515 1.00 86.88 88 GLY A N 1
ATOM 714 C CA . GLY A 1 88 ? 16.077 -7.949 14.199 1.00 86.88 88 GLY A CA 1
ATOM 715 C C . GLY A 1 88 ? 16.753 -6.732 14.845 1.00 86.88 88 GLY A C 1
ATOM 716 O O . GLY A 1 88 ? 17.981 -6.738 14.948 1.00 86.88 88 GLY A O 1
ATOM 717 N N . PHE A 1 89 ? 15.975 -5.770 15.357 1.00 88.31 89 PHE A N 1
ATOM 718 C CA . PHE A 1 89 ? 16.437 -4.623 16.155 1.00 88.31 89 PHE A CA 1
ATOM 719 C C . PHE A 1 89 ? 15.453 -4.366 17.308 1.00 88.31 89 PHE A C 1
ATOM 721 O O . PHE A 1 89 ? 14.685 -3.406 17.318 1.00 88.31 89 PHE A O 1
ATOM 728 N N . ARG A 1 90 ? 15.421 -5.292 18.276 1.00 81.50 90 ARG A N 1
ATOM 729 C CA . ARG A 1 90 ? 14.406 -5.310 19.352 1.00 81.50 90 ARG A CA 1
ATOM 730 C C . ARG A 1 90 ? 14.423 -4.063 20.244 1.00 81.50 90 ARG A C 1
ATOM 732 O O . ARG A 1 90 ? 13.410 -3.733 20.858 1.00 81.50 90 ARG A O 1
ATOM 739 N N . ASP A 1 91 ? 15.554 -3.373 20.304 1.00 88.88 91 ASP A N 1
ATOM 740 C CA . ASP A 1 91 ? 15.743 -2.106 21.010 1.00 88.88 91 ASP A CA 1
ATOM 741 C C . ASP A 1 91 ? 14.968 -0.934 20.384 1.00 88.88 91 ASP A C 1
ATOM 743 O O . ASP A 1 91 ? 14.801 0.099 21.027 1.00 88.88 91 ASP A O 1
ATOM 747 N N . GLN A 1 92 ? 14.423 -1.096 19.175 1.00 87.81 92 GLN A N 1
ATOM 748 C CA . GLN A 1 92 ? 13.630 -0.070 18.492 1.00 87.81 92 GLN A CA 1
ATOM 749 C C . GLN A 1 92 ? 12.127 -0.122 18.803 1.00 87.81 92 GLN A C 1
ATOM 751 O O . GLN A 1 92 ? 11.342 0.532 18.122 1.00 87.81 92 GLN A O 1
ATOM 756 N N . THR A 1 93 ? 11.707 -0.863 19.828 1.00 90.94 93 THR A N 1
ATOM 757 C CA . THR A 1 93 ? 10.288 -0.972 20.201 1.00 90.94 93 THR A CA 1
ATOM 758 C C . THR A 1 93 ? 9.727 0.372 20.676 1.00 90.94 93 THR A C 1
ATOM 760 O O . THR A 1 93 ? 10.336 1.049 21.506 1.00 90.94 93 THR A O 1
ATOM 763 N N . ARG A 1 94 ? 8.553 0.764 20.169 1.00 94.75 94 ARG A N 1
ATOM 764 C CA . ARG A 1 94 ? 7.870 2.021 20.524 1.00 94.75 94 ARG A CA 1
ATOM 765 C C . ARG A 1 94 ? 6.374 1.797 20.692 1.00 94.75 94 ARG A C 1
ATOM 767 O O . ARG A 1 94 ? 5.811 0.906 20.068 1.00 94.75 94 ARG A O 1
ATOM 774 N N . THR A 1 95 ? 5.732 2.645 21.485 1.00 95.44 95 THR A N 1
ATOM 775 C CA . THR A 1 95 ? 4.278 2.633 21.661 1.00 95.44 95 THR A CA 1
ATOM 776 C C . THR A 1 95 ? 3.728 4.032 21.441 1.00 95.44 95 THR A C 1
ATOM 778 O O . THR A 1 95 ? 4.269 5.001 21.974 1.00 95.44 95 THR A O 1
ATOM 781 N N . PHE A 1 96 ? 2.645 4.125 20.678 1.00 93.06 96 PHE A N 1
ATOM 782 C CA . PHE A 1 96 ? 1.982 5.364 20.305 1.00 93.06 96 PHE A CA 1
ATOM 783 C C . PHE A 1 96 ? 0.506 5.285 20.712 1.00 93.06 96 PHE A C 1
ATOM 785 O O . PHE A 1 96 ? -0.231 4.454 20.175 1.00 93.06 96 PHE A O 1
ATOM 792 N N . PRO A 1 97 ? 0.060 6.107 21.675 1.00 94.50 97 PRO A N 1
ATOM 793 C CA . PRO A 1 97 ? -1.356 6.262 21.952 1.00 94.50 97 PRO A CA 1
ATOM 794 C C . PRO A 1 97 ? -1.986 7.225 20.942 1.00 94.50 97 PRO A C 1
ATOM 796 O O . PRO A 1 97 ? -1.450 8.305 20.689 1.00 94.50 97 PRO A O 1
ATOM 799 N N . TYR A 1 98 ? -3.149 6.856 20.419 1.00 92.56 98 TYR A N 1
ATOM 800 C CA . TYR A 1 98 ? -3.976 7.714 19.584 1.00 92.56 98 TYR A CA 1
ATOM 801 C C . TYR A 1 98 ? -5.365 7.860 20.194 1.00 92.56 98 TYR A C 1
ATOM 803 O O . TYR A 1 98 ? -6.007 6.860 20.516 1.00 92.56 98 TYR A O 1
ATOM 811 N N . ASP A 1 99 ? -5.828 9.101 20.322 1.00 93.81 99 ASP A N 1
ATOM 812 C CA . ASP A 1 99 ? -7.227 9.396 20.619 1.00 93.81 99 ASP A CA 1
ATOM 813 C C . ASP A 1 99 ? -8.029 9.413 19.308 1.00 93.81 99 ASP A C 1
ATOM 815 O O . ASP A 1 99 ? -7.543 9.888 18.275 1.00 93.81 99 ASP A O 1
ATOM 819 N N . LEU A 1 100 ? -9.245 8.872 19.353 1.00 88.75 100 LEU A N 1
ATOM 820 C CA . LEU A 1 100 ? -10.159 8.784 18.219 1.00 88.75 100 LEU A CA 1
ATOM 821 C C . LEU A 1 100 ? -11.333 9.755 18.370 1.00 88.75 100 LEU A C 1
ATOM 823 O O . LEU A 1 100 ? -11.797 10.013 19.483 1.00 88.75 100 LEU A O 1
ATOM 827 N N . ASP A 1 101 ? -11.829 10.259 17.244 1.00 86.38 101 ASP A N 1
ATOM 828 C CA . ASP A 1 101 ? -13.079 11.009 17.176 1.00 86.38 101 ASP A CA 1
ATOM 829 C C . ASP A 1 101 ? -14.315 10.086 17.232 1.00 86.38 101 ASP A C 1
ATOM 831 O O . ASP A 1 101 ? -14.224 8.862 17.357 1.00 86.38 101 ASP A O 1
ATOM 835 N N . GLU A 1 102 ? -15.500 10.685 17.129 1.00 86.00 102 GLU A N 1
ATOM 836 C CA . GLU A 1 102 ? -16.793 9.987 17.109 1.00 86.00 102 GLU A CA 1
ATOM 837 C C . GLU A 1 102 ? -16.992 9.038 15.911 1.00 86.00 102 GLU A C 1
ATOM 839 O O . GLU A 1 102 ? -17.889 8.194 15.944 1.00 86.00 102 GLU A O 1
ATOM 844 N N . TYR A 1 103 ? -16.152 9.135 14.876 1.00 84.81 103 TYR A N 1
ATOM 845 C CA . TYR A 1 103 ? -16.157 8.267 13.695 1.00 84.81 103 TYR A CA 1
ATOM 846 C C . TYR A 1 103 ? -15.068 7.185 13.751 1.00 84.81 103 TYR A C 1
ATOM 848 O O . TYR A 1 103 ? -14.941 6.397 12.811 1.00 84.81 103 TYR A O 1
ATOM 856 N N . GLY A 1 104 ? -14.293 7.121 14.839 1.00 86.38 104 GLY A N 1
ATOM 857 C CA . GLY A 1 104 ? -13.194 6.173 14.997 1.00 86.38 104 GLY A CA 1
ATOM 858 C C . GLY A 1 104 ? -11.934 6.550 14.210 1.00 86.38 104 GLY A C 1
ATOM 859 O O . GLY A 1 104 ? -11.121 5.674 13.909 1.00 86.38 104 GLY A O 1
ATOM 860 N N . ILE A 1 105 ? -11.768 7.826 13.854 1.00 85.81 105 ILE A N 1
ATOM 861 C CA . ILE A 1 105 ? -10.597 8.354 13.148 1.00 85.81 105 ILE A CA 1
ATOM 862 C C . ILE A 1 105 ? -9.638 8.986 14.153 1.00 85.81 105 ILE A C 1
ATOM 864 O O . ILE A 1 105 ? -10.063 9.658 15.090 1.00 85.81 105 ILE A O 1
ATOM 868 N N . ILE A 1 106 ? -8.332 8.780 13.967 1.00 85.56 106 ILE A N 1
ATOM 869 C CA . ILE A 1 106 ? -7.309 9.417 14.802 1.00 85.56 106 ILE A CA 1
ATOM 870 C C . ILE A 1 106 ? -7.460 10.931 14.706 1.00 85.56 106 ILE A C 1
ATOM 872 O O . ILE A 1 106 ? -7.347 11.502 13.620 1.00 85.56 106 ILE A O 1
ATOM 876 N N . ILE A 1 107 ? -7.652 11.577 15.856 1.00 82.31 107 ILE A N 1
ATOM 877 C CA . ILE A 1 107 ? -7.778 13.028 15.941 1.00 82.31 107 ILE A CA 1
ATOM 878 C C . ILE A 1 107 ? -6.447 13.651 15.512 1.00 82.31 107 ILE A C 1
ATOM 880 O O . ILE A 1 107 ? -5.421 13.515 16.182 1.00 82.31 107 ILE A O 1
ATOM 884 N N . ARG A 1 108 ? -6.468 14.354 14.381 1.00 74.44 108 ARG A N 1
ATOM 885 C CA . ARG A 1 108 ? -5.351 15.144 13.850 1.00 74.44 108 ARG A CA 1
ATOM 886 C C . ARG A 1 108 ? -5.790 16.600 13.709 1.00 74.44 108 ARG A C 1
ATOM 888 O O . ARG A 1 108 ? -6.981 16.894 13.644 1.00 74.44 108 ARG A O 1
ATOM 895 N N . LYS A 1 109 ? -4.839 17.537 13.667 1.00 58.06 109 LYS A N 1
ATOM 896 C CA . LYS A 1 109 ? -5.153 18.932 13.324 1.00 58.06 109 LYS A CA 1
ATOM 897 C C . LYS A 1 109 ? -5.435 19.021 11.822 1.00 58.06 109 LYS A C 1
ATOM 899 O O . LYS A 1 109 ? -4.502 18.992 11.026 1.00 58.06 109 LYS A O 1
ATOM 904 N N . GLU A 1 110 ? -6.702 19.139 11.441 1.00 58.50 110 GLU A N 1
ATOM 905 C CA . GLU A 1 110 ? -7.117 19.357 10.050 1.00 58.50 110 GLU A CA 1
ATOM 906 C C . GLU A 1 110 ? -7.412 20.844 9.780 1.00 58.50 110 GLU A C 1
ATOM 908 O O . GLU A 1 110 ? -7.974 21.540 10.628 1.00 58.50 110 GLU A O 1
ATOM 913 N N . TYR A 1 111 ? -7.060 21.332 8.584 1.00 47.25 111 TYR A N 1
ATOM 914 C CA . TYR A 1 111 ? -7.501 22.634 8.068 1.00 47.25 111 TYR A CA 1
ATOM 915 C C . TYR A 1 111 ? -8.262 22.425 6.751 1.00 47.25 111 TYR A C 1
ATOM 917 O O . TYR A 1 111 ? -7.765 21.786 5.825 1.00 47.25 111 TYR A O 1
ATOM 925 N N . VAL A 1 112 ? -9.462 22.995 6.636 1.00 47.22 112 VAL A N 1
ATOM 926 C CA . VAL A 1 112 ? -10.261 22.968 5.398 1.00 47.22 112 VAL A CA 1
ATOM 927 C C . VAL A 1 112 ? -10.072 24.289 4.645 1.00 47.22 112 VAL A C 1
ATOM 929 O O . VAL A 1 112 ? -10.221 25.356 5.241 1.00 47.22 112 VAL A O 1
ATOM 932 N N . TYR A 1 113 ? -9.758 24.240 3.342 1.00 34.44 113 TYR A N 1
ATOM 933 C CA . TYR A 1 113 ? -9.661 25.428 2.478 1.00 34.44 113 TYR A CA 1
ATOM 934 C C . TYR A 1 113 ? -10.438 25.220 1.167 1.00 34.44 113 TYR A C 1
ATOM 936 O O . TYR A 1 113 ? -9.939 24.599 0.227 1.00 34.44 113 TYR A O 1
ATOM 944 N N . GLY A 1 114 ? -11.657 25.766 1.082 1.00 56.69 114 GLY A N 1
ATOM 945 C CA . GLY A 1 114 ? -12.532 25.589 -0.087 1.00 56.69 114 GLY A CA 1
ATOM 946 C C . GLY A 1 114 ? -12.882 24.112 -0.323 1.00 56.69 114 GLY A C 1
ATOM 947 O O . GLY A 1 114 ? -13.215 23.413 0.627 1.00 56.69 114 GLY A O 1
ATOM 948 N N . ASP A 1 115 ? -12.748 23.635 -1.566 1.00 48.22 115 ASP A N 1
ATOM 949 C CA . ASP A 1 115 ? -12.991 22.231 -1.959 1.00 48.22 115 ASP A CA 1
ATOM 950 C C . ASP A 1 115 ? -11.793 21.287 -1.688 1.00 48.22 115 ASP A C 1
ATOM 952 O O . ASP A 1 115 ? -11.784 20.137 -2.130 1.00 48.22 115 ASP A O 1
ATOM 956 N N . PHE A 1 116 ? -10.748 21.762 -0.999 1.00 43.91 116 PHE A N 1
ATOM 957 C CA . PHE A 1 116 ? -9.515 21.014 -0.733 1.00 43.91 116 PHE A CA 1
ATOM 958 C C . PHE A 1 116 ? -9.397 20.676 0.763 1.00 43.91 116 PHE A C 1
ATOM 960 O O . PHE A 1 116 ? -9.570 21.544 1.625 1.00 43.91 116 PHE A O 1
ATOM 967 N N . ILE A 1 117 ? -9.025 19.428 1.072 1.00 53.69 117 ILE A N 1
ATOM 968 C CA . ILE A 1 117 ? -8.654 18.997 2.430 1.00 53.69 117 ILE A CA 1
ATOM 969 C C . ILE A 1 117 ? -7.135 19.134 2.578 1.00 53.69 117 ILE A C 1
ATOM 971 O O . ILE A 1 117 ? -6.383 18.462 1.876 1.00 53.69 117 ILE A O 1
ATOM 975 N N . LEU A 1 118 ? -6.659 19.993 3.482 1.00 50.00 118 LEU A N 1
ATOM 976 C CA . LEU A 1 118 ? -5.235 20.059 3.815 1.00 50.00 118 LEU A CA 1
ATOM 977 C C . LEU A 1 118 ? -4.949 19.063 4.940 1.00 50.00 118 LEU A C 1
ATOM 979 O O . LEU A 1 118 ? -5.363 19.260 6.080 1.00 50.00 118 LEU A O 1
ATOM 983 N N . ASN A 1 119 ? -4.220 17.999 4.614 1.00 47.69 119 ASN A N 1
ATOM 984 C CA . ASN A 1 119 ? -3.662 17.074 5.597 1.00 47.69 119 ASN A CA 1
ATOM 985 C C . ASN A 1 119 ? -2.233 17.552 5.906 1.00 47.69 119 ASN A C 1
ATOM 987 O O . ASN A 1 119 ? -1.428 17.630 4.974 1.00 47.69 119 ASN A O 1
ATOM 991 N N . HIS A 1 120 ? -1.924 17.938 7.150 1.00 50.91 120 HIS A N 1
ATOM 992 C CA . HIS A 1 120 ? -0.594 18.452 7.508 1.00 50.91 120 HIS A CA 1
ATOM 993 C C . HIS A 1 120 ? 0.118 17.596 8.565 1.00 50.91 120 HIS A C 1
ATOM 995 O O . HIS A 1 120 ? -0.510 17.039 9.460 1.00 50.91 120 HIS A O 1
ATOM 1001 N N . GLU A 1 121 ? 1.451 17.634 8.448 1.00 43.81 121 GLU A N 1
ATOM 1002 C CA . GLU A 1 121 ? 2.523 17.240 9.381 1.00 43.81 121 GLU A CA 1
ATOM 1003 C C . GLU A 1 121 ? 3.295 15.954 9.070 1.00 43.81 121 GLU A C 1
ATOM 1005 O O . GLU A 1 121 ? 3.642 15.202 9.966 1.00 43.81 121 GLU A O 1
ATOM 1010 N N . ASP A 1 122 ? 3.720 15.804 7.815 1.00 39.06 122 ASP A N 1
ATOM 1011 C CA . ASP A 1 122 ? 5.082 15.335 7.538 1.00 39.06 122 ASP A CA 1
ATOM 1012 C C . ASP A 1 122 ? 5.720 16.312 6.532 1.00 39.06 122 ASP A C 1
ATOM 1014 O O . ASP A 1 122 ? 5.286 16.414 5.389 1.00 39.06 122 ASP A O 1
ATOM 1018 N N . TYR A 1 123 ? 6.712 17.087 6.985 1.00 39.38 123 TYR A N 1
ATOM 1019 C CA . TYR A 1 123 ? 7.542 18.010 6.186 1.00 39.38 123 TYR A CA 1
ATOM 1020 C C . TYR A 1 123 ? 6.845 19.200 5.482 1.00 39.38 123 TYR A C 1
ATOM 1022 O O . TYR A 1 123 ? 6.892 19.336 4.267 1.00 39.38 123 TYR A O 1
ATOM 1030 N N . GLY A 1 124 ? 6.319 20.147 6.267 1.00 41.75 124 GLY A N 1
ATOM 1031 C CA . GLY A 1 124 ? 6.438 21.593 5.983 1.00 41.75 124 GLY A CA 1
ATOM 1032 C C . GLY A 1 124 ? 5.736 22.220 4.768 1.00 41.75 124 GLY A C 1
ATOM 1033 O O . GLY A 1 124 ? 5.833 23.439 4.639 1.00 41.75 124 GLY A O 1
ATOM 1034 N N . ASP A 1 125 ? 5.037 21.468 3.917 1.00 47.41 125 ASP A N 1
ATOM 1035 C CA . ASP A 1 125 ? 4.383 22.024 2.727 1.00 47.41 125 ASP A CA 1
ATOM 1036 C C . ASP A 1 125 ? 2.897 21.605 2.664 1.00 47.41 125 ASP A C 1
ATOM 1038 O O . ASP A 1 125 ? 2.592 20.411 2.693 1.00 47.41 125 ASP A O 1
ATOM 1042 N N . PRO A 1 126 ? 1.932 22.545 2.611 1.00 52.00 126 PRO A N 1
ATOM 1043 C CA . PRO A 1 126 ? 0.514 22.211 2.554 1.00 52.00 126 PRO A CA 1
ATOM 1044 C C . PRO A 1 126 ? 0.154 21.478 1.250 1.00 52.00 126 PRO A C 1
ATOM 1046 O O . PRO A 1 126 ? 0.084 22.062 0.164 1.00 52.00 126 PRO A O 1
ATOM 1049 N N . ASN A 1 127 ? -0.150 20.186 1.381 1.00 63.44 127 ASN A N 1
ATOM 1050 C CA . ASN A 1 127 ? -0.562 19.305 0.292 1.00 63.44 127 ASN A CA 1
ATOM 1051 C C . ASN A 1 127 ? -1.954 19.702 -0.232 1.00 63.44 127 ASN A C 1
ATOM 1053 O O . ASN A 1 127 ? -2.971 19.301 0.329 1.00 63.44 127 ASN A O 1
ATOM 1057 N N . LYS A 1 128 ? -2.038 20.461 -1.331 1.00 63.88 128 LYS A N 1
ATOM 1058 C CA . LYS A 1 128 ? -3.322 20.668 -2.029 1.00 63.88 128 LYS A CA 1
ATOM 1059 C C . LYS A 1 128 ? -3.766 19.355 -2.678 1.00 63.88 128 LYS A C 1
ATOM 1061 O O . LYS A 1 128 ? -3.060 18.851 -3.558 1.00 63.88 128 LYS A O 1
ATOM 1066 N N . VAL A 1 129 ? -4.930 18.835 -2.278 1.00 74.25 129 VAL A N 1
ATOM 1067 C CA . VAL A 1 129 ? -5.515 17.596 -2.823 1.00 74.25 129 VAL A CA 1
ATOM 1068 C C . VAL A 1 129 ? -6.903 17.814 -3.419 1.00 74.25 129 VAL A C 1
ATOM 1070 O O . VAL A 1 129 ? -7.742 18.475 -2.818 1.00 74.25 129 VAL A O 1
ATOM 1073 N N . MET A 1 130 ? -7.159 17.232 -4.585 1.00 76.81 130 MET A N 1
ATOM 1074 C CA . MET A 1 130 ? -8.481 17.213 -5.211 1.00 76.81 130 MET A CA 1
ATOM 1075 C C . MET A 1 130 ? -9.038 15.795 -5.164 1.00 76.81 130 MET A C 1
ATOM 1077 O O . MET A 1 130 ? -8.378 14.864 -5.631 1.00 76.81 130 MET A O 1
ATOM 1081 N N . ILE A 1 131 ? -10.249 15.651 -4.631 1.00 78.88 131 ILE A N 1
ATOM 1082 C CA . ILE A 1 131 ? -10.963 14.376 -4.547 1.00 78.88 131 ILE A CA 1
ATOM 1083 C C . ILE A 1 131 ? -12.206 14.457 -5.434 1.00 78.88 131 ILE A C 1
ATOM 1085 O O . ILE A 1 131 ? -12.994 15.390 -5.306 1.00 78.88 131 ILE A O 1
ATOM 1089 N N . VAL A 1 132 ? -12.393 13.476 -6.315 1.00 79.88 132 VAL A N 1
ATOM 1090 C CA . VAL A 1 132 ? -13.580 13.341 -7.173 1.00 79.88 132 VAL A CA 1
ATOM 1091 C C . VAL A 1 132 ? -14.107 11.918 -7.028 1.00 79.88 132 VAL A C 1
ATOM 1093 O O . VAL A 1 132 ? -13.342 10.962 -7.127 1.00 79.88 132 VAL A O 1
ATOM 1096 N N . ASP A 1 133 ? -15.397 11.775 -6.724 1.00 80.75 133 ASP A N 1
ATOM 1097 C CA . ASP A 1 133 ? -16.082 10.484 -6.535 1.00 80.75 133 ASP A CA 1
ATOM 1098 C C . ASP A 1 133 ? -15.417 9.521 -5.528 1.00 80.75 133 ASP A C 1
ATOM 1100 O O . ASP A 1 133 ? -15.581 8.299 -5.596 1.00 80.75 133 ASP A O 1
ATOM 1104 N N . GLY A 1 134 ? -14.696 10.080 -4.551 1.00 75.06 134 GLY A N 1
ATOM 1105 C CA . GLY A 1 134 ? -13.963 9.325 -3.531 1.00 75.06 134 GLY A CA 1
ATOM 1106 C C . GLY A 1 134 ? -12.558 8.878 -3.949 1.00 75.06 134 GLY A C 1
ATOM 1107 O O . GLY A 1 134 ? -11.969 8.062 -3.249 1.00 75.06 134 GLY A O 1
ATOM 1108 N N . ASN A 1 135 ? -12.021 9.395 -5.057 1.00 80.06 135 ASN A N 1
ATOM 1109 C CA . ASN A 1 135 ? -10.650 9.157 -5.514 1.00 80.06 135 ASN A CA 1
ATOM 1110 C C . ASN A 1 135 ? -9.834 10.454 -5.489 1.00 80.06 135 ASN A C 1
ATOM 1112 O O . ASN A 1 135 ? -10.314 11.502 -5.926 1.00 80.06 135 ASN A O 1
ATOM 1116 N N . LEU A 1 136 ? -8.593 10.392 -5.016 1.00 83.12 136 LEU A N 1
ATOM 1117 C CA . LEU A 1 136 ? -7.630 11.487 -5.028 1.00 83.12 136 LEU A CA 1
ATOM 1118 C C . LEU A 1 136 ? -7.046 11.648 -6.440 1.00 83.12 136 LEU A C 1
ATOM 1120 O O . LEU A 1 136 ? -6.071 11.003 -6.805 1.00 83.12 136 LEU A O 1
ATOM 1124 N N . ILE A 1 137 ? -7.642 12.522 -7.251 1.00 87.19 137 ILE A N 1
ATOM 1125 C CA . ILE A 1 137 ? -7.244 12.716 -8.657 1.00 87.19 137 ILE A CA 1
ATOM 1126 C C . ILE A 1 137 ? -6.002 13.611 -8.788 1.00 87.19 137 ILE A C 1
ATOM 1128 O O . ILE A 1 137 ? -5.277 13.534 -9.782 1.00 87.19 137 ILE A O 1
ATOM 1132 N N . LYS A 1 138 ? -5.735 14.482 -7.803 1.00 82.25 138 LYS A N 1
ATOM 1133 C CA . LYS A 1 138 ? -4.576 15.387 -7.837 1.00 82.25 138 LYS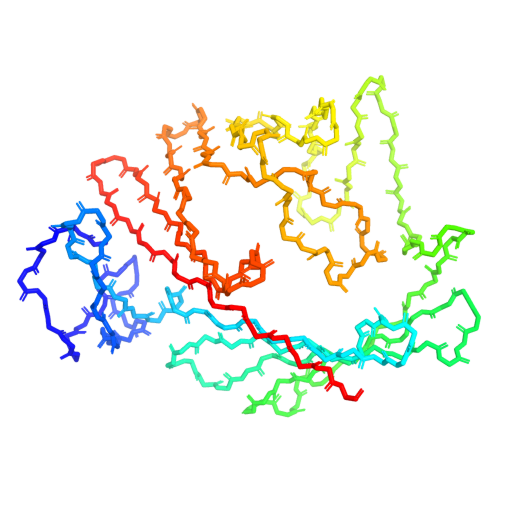 A CA 1
ATOM 1134 C C . LYS A 1 138 ? -3.999 15.645 -6.452 1.00 82.25 138 LYS A C 1
ATOM 1136 O O . LYS A 1 138 ? -4.744 15.972 -5.533 1.00 82.25 138 LYS A O 1
ATOM 1141 N N . ARG A 1 139 ? -2.670 15.593 -6.337 1.00 82.62 139 ARG A N 1
ATOM 1142 C CA . ARG A 1 139 ? -1.884 16.005 -5.161 1.00 82.62 139 ARG A CA 1
ATOM 1143 C C . ARG A 1 139 ? -0.620 16.723 -5.634 1.00 82.62 139 ARG A C 1
ATOM 1145 O O . ARG A 1 139 ? 0.221 16.117 -6.291 1.00 82.62 139 ARG A O 1
ATOM 1152 N N . PHE A 1 140 ? -0.486 18.013 -5.319 1.00 83.19 140 PHE A N 1
ATOM 1153 C CA . PHE A 1 140 ? 0.548 18.896 -5.895 1.00 83.19 140 PHE A CA 1
ATOM 1154 C C . PHE A 1 140 ? 0.649 18.786 -7.429 1.00 83.19 140 PHE A C 1
ATOM 1156 O O . PHE A 1 140 ? -0.293 19.123 -8.150 1.00 83.19 140 PHE A O 1
ATOM 1163 N N . THR A 1 141 ? 1.809 18.334 -7.914 1.00 86.00 141 THR A N 1
ATOM 1164 C CA . THR A 1 141 ? 2.180 18.134 -9.312 1.00 86.00 141 THR A CA 1
ATOM 1165 C C . THR A 1 141 ? 1.869 16.723 -9.791 1.00 86.00 141 THR A C 1
ATOM 1167 O O . THR A 1 141 ? 2.163 16.401 -10.934 1.00 86.00 141 THR A O 1
ATOM 1170 N N . THR A 1 142 ? 1.262 15.886 -8.949 1.00 89.88 142 THR A N 1
ATOM 1171 C CA . THR A 1 142 ? 0.885 14.517 -9.297 1.00 89.88 142 THR A CA 1
ATOM 1172 C C . THR A 1 142 ? -0.588 14.449 -9.667 1.00 89.88 142 THR A C 1
ATOM 1174 O O . THR A 1 142 ? -1.444 14.927 -8.918 1.00 89.88 142 THR A O 1
ATOM 1177 N N . THR A 1 143 ? -0.879 13.855 -10.819 1.00 93.12 143 THR A N 1
ATOM 1178 C CA . THR A 1 143 ? -2.231 13.481 -11.248 1.00 93.12 143 THR A CA 1
ATOM 1179 C C . THR A 1 143 ? -2.368 11.970 -11.281 1.00 93.12 143 THR A C 1
ATOM 1181 O O . THR A 1 143 ? -1.447 11.295 -11.748 1.00 93.12 143 THR A O 1
ATOM 1184 N N . SER A 1 144 ? -3.524 11.470 -10.860 1.00 94.62 144 SER A N 1
ATOM 1185 C CA . SER A 1 144 ? -3.789 10.041 -10.709 1.00 94.62 144 SER A CA 1
ATOM 1186 C C . SER A 1 144 ? -4.957 9.599 -11.593 1.00 94.62 144 SER A C 1
ATOM 1188 O O . SER A 1 144 ? -5.984 10.273 -11.677 1.00 94.62 144 SER A O 1
ATOM 1190 N N . GLU A 1 145 ? -4.793 8.458 -12.255 1.00 96.56 145 GLU A N 1
ATOM 1191 C CA . GLU A 1 145 ? -5.793 7.795 -13.097 1.00 96.56 145 GLU A CA 1
ATOM 1192 C C . GLU A 1 145 ? -6.219 6.484 -12.424 1.00 96.56 145 GLU A C 1
ATOM 1194 O O . GLU A 1 145 ? -5.376 5.786 -11.859 1.00 96.56 145 GLU A O 1
ATOM 1199 N N . PHE A 1 146 ? -7.506 6.131 -12.485 1.00 96.00 146 PHE A N 1
ATOM 1200 C CA . PHE A 1 146 ? -8.085 5.025 -11.714 1.00 96.00 146 PHE A CA 1
ATOM 1201 C C . PHE A 1 146 ? -8.913 4.071 -12.583 1.00 96.00 146 PHE A C 1
ATOM 1203 O O . PHE A 1 146 ? -9.603 4.495 -13.509 1.00 96.00 146 PHE A O 1
ATOM 1210 N N . ASP A 1 147 ? -8.922 2.788 -12.216 1.00 95.12 147 ASP A N 1
ATOM 1211 C CA . ASP A 1 147 ? -9.862 1.795 -12.734 1.00 95.12 147 ASP A CA 1
ATOM 1212 C C . ASP A 1 147 ? -11.216 1.946 -12.033 1.00 95.12 147 ASP A C 1
ATOM 1214 O O . ASP A 1 147 ? -11.454 1.389 -10.957 1.00 95.12 147 ASP A O 1
ATOM 1218 N N . LEU A 1 148 ? -12.134 2.684 -12.653 1.00 92.50 148 LEU A N 1
ATOM 1219 C CA . LEU A 1 148 ? -13.458 2.936 -12.078 1.00 92.50 148 LEU A CA 1
ATOM 1220 C C . LEU A 1 148 ? -14.323 1.670 -11.947 1.00 92.50 148 LEU A C 1
ATOM 1222 O O . LEU A 1 148 ? -15.325 1.688 -11.233 1.00 92.50 148 LEU A O 1
ATOM 1226 N N . THR A 1 149 ? -13.944 0.569 -12.605 1.00 93.00 149 THR A N 1
ATOM 1227 C CA . THR A 1 149 ? -14.686 -0.701 -12.566 1.00 93.00 149 THR A CA 1
ATOM 1228 C C . THR A 1 149 ? -14.277 -1.599 -11.403 1.00 93.00 149 THR A C 1
ATOM 1230 O O . THR A 1 149 ? -14.982 -2.563 -11.101 1.00 93.00 149 THR A O 1
ATOM 1233 N N . ARG A 1 150 ? -13.162 -1.290 -10.726 1.00 90.12 150 ARG A N 1
ATOM 1234 C CA . ARG A 1 150 ? -12.621 -2.107 -9.636 1.00 90.12 150 ARG A CA 1
ATOM 1235 C C . ARG A 1 150 ? -12.519 -1.313 -8.334 1.00 90.12 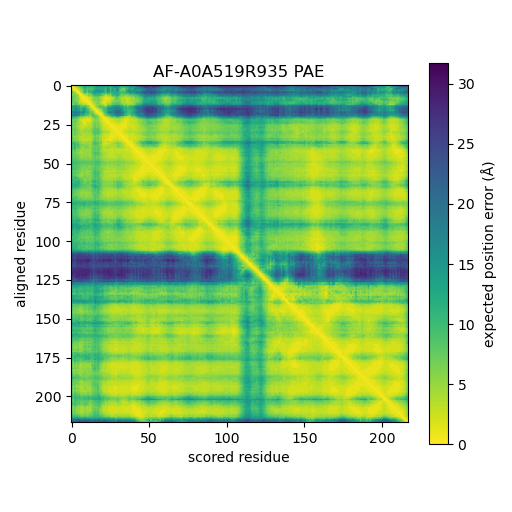150 ARG A C 1
ATOM 1237 O O . ARG A 1 150 ? -11.980 -0.202 -8.347 1.00 90.12 150 ARG A O 1
ATOM 1244 N N . PRO A 1 151 ? -13.000 -1.861 -7.204 1.00 89.62 151 PRO A N 1
ATOM 1245 C CA . PRO A 1 151 ? -12.776 -1.245 -5.903 1.00 89.62 151 PRO A CA 1
ATOM 1246 C C . PRO A 1 151 ? -11.288 -1.290 -5.546 1.00 89.62 151 PRO A C 1
ATOM 1248 O O . PRO A 1 151 ? -10.577 -2.206 -5.960 1.00 89.62 151 PRO A O 1
ATOM 1251 N N . ASN A 1 152 ? -10.829 -0.311 -4.768 1.00 87.00 152 ASN A N 1
ATOM 1252 C CA . ASN A 1 152 ? -9.464 -0.282 -4.255 1.00 87.00 152 ASN A CA 1
ATOM 1253 C C . ASN A 1 152 ? -9.178 -1.468 -3.315 1.00 87.00 152 ASN A C 1
ATOM 1255 O O . ASN A 1 152 ? -10.079 -2.197 -2.889 1.00 87.00 152 ASN A O 1
ATOM 1259 N N . LEU A 1 153 ? -7.904 -1.626 -2.954 1.00 84.94 153 LEU A N 1
ATOM 1260 C CA . LEU A 1 153 ? -7.475 -2.451 -1.831 1.00 84.94 153 LEU A CA 1
ATOM 1261 C C . LEU A 1 153 ? -8.316 -2.111 -0.586 1.00 84.94 153 LEU A C 1
ATOM 1263 O O . LEU A 1 153 ? -8.530 -0.924 -0.314 1.00 84.94 153 LEU A O 1
ATOM 1267 N N . PRO A 1 154 ? -8.773 -3.112 0.192 1.00 82.62 154 PRO A N 1
ATOM 1268 C CA . PRO A 1 154 ? -9.355 -2.847 1.501 1.00 82.62 154 PRO A CA 1
ATOM 1269 C C . PRO A 1 154 ? -8.398 -1.974 2.307 1.00 82.62 154 PRO A C 1
ATOM 1271 O O . PRO A 1 154 ? -7.206 -2.268 2.328 1.00 82.62 154 PRO A O 1
ATOM 1274 N N . ASN A 1 155 ? -8.900 -0.921 2.953 1.00 83.06 155 ASN A N 1
ATOM 1275 C CA . ASN A 1 155 ? -8.092 -0.111 3.854 1.00 83.06 155 ASN A CA 1
ATOM 1276 C C . ASN A 1 155 ? -7.903 -0.883 5.167 1.00 83.06 155 ASN A C 1
ATOM 1278 O O . ASN A 1 155 ? -8.859 -0.962 5.943 1.00 83.06 155 ASN A O 1
ATOM 1282 N N . PRO A 1 156 ? -6.718 -1.459 5.432 1.00 85.19 156 PRO A N 1
ATOM 1283 C CA . PRO A 1 156 ? -6.517 -2.241 6.643 1.00 85.19 156 PRO A CA 1
ATOM 1284 C C . PRO A 1 156 ? -6.493 -1.345 7.886 1.00 85.19 156 PRO A C 1
ATOM 1286 O O . PRO A 1 156 ? -6.750 -1.826 8.979 1.00 85.19 156 PRO A O 1
ATOM 1289 N N . LEU A 1 157 ? -6.218 -0.044 7.727 1.00 87.62 157 LEU A N 1
ATOM 1290 C CA . LEU A 1 157 ? -6.018 0.914 8.811 1.00 87.62 157 LEU A CA 1
ATOM 1291 C C . LEU A 1 157 ? -7.004 2.093 8.683 1.00 87.62 157 LEU A C 1
ATOM 1293 O O . LEU A 1 157 ? -6.584 3.235 8.474 1.00 87.62 157 LEU A O 1
ATOM 1297 N N . PRO A 1 158 ? -8.325 1.850 8.798 1.00 84.00 158 PRO A N 1
ATOM 1298 C CA . PRO A 1 158 ? -9.352 2.865 8.541 1.00 84.00 158 PRO A CA 1
ATOM 1299 C C . PRO A 1 158 ? -9.278 4.074 9.477 1.00 84.00 158 PRO A C 1
ATOM 1301 O O . PRO A 1 158 ? -9.692 5.168 9.103 1.00 84.00 158 PRO A O 1
ATOM 1304 N N . PHE A 1 159 ? -8.693 3.906 10.662 1.00 85.12 159 PHE A N 1
ATOM 1305 C CA . PHE A 1 159 ? -8.485 4.975 11.637 1.00 85.12 159 PHE A CA 1
ATOM 1306 C C . PHE A 1 159 ? -7.456 6.031 11.192 1.00 85.12 159 PHE A C 1
ATOM 1308 O O . PHE A 1 159 ? -7.391 7.101 11.792 1.00 85.12 159 PHE A O 1
ATOM 1315 N N . PHE A 1 160 ? -6.675 5.784 10.130 1.00 81.69 160 PHE A N 1
ATOM 1316 C CA . PHE A 1 160 ? -5.843 6.811 9.482 1.00 81.69 160 PHE A CA 1
ATOM 1317 C C . PHE A 1 160 ? -6.585 7.613 8.400 1.00 81.69 160 PHE A C 1
ATOM 1319 O O . PHE A 1 160 ? -5.974 8.435 7.716 1.00 81.69 160 PHE A O 1
ATOM 1326 N N . GLY A 1 161 ? -7.892 7.402 8.255 1.00 79.06 161 GLY A N 1
ATOM 1327 C CA . GLY A 1 161 ? -8.722 8.051 7.250 1.00 79.06 161 GLY A CA 1
ATOM 1328 C C . GLY A 1 161 ? -9.046 7.126 6.083 1.00 79.06 161 GLY A C 1
ATOM 1329 O O . GLY A 1 161 ? -8.694 5.947 6.059 1.00 79.06 161 GLY A O 1
ATOM 1330 N N . LYS A 1 162 ? -9.770 7.663 5.101 1.00 77.44 162 LYS A N 1
ATOM 1331 C CA . LYS A 1 162 ? -10.224 6.906 3.929 1.00 77.44 162 LYS A CA 1
ATOM 1332 C C . LYS A 1 162 ? -9.119 6.805 2.877 1.00 77.44 162 LYS A C 1
ATOM 1334 O O . LYS A 1 162 ? -8.383 7.760 2.646 1.00 77.44 162 LYS A O 1
ATOM 1339 N N . THR A 1 163 ? -9.049 5.658 2.214 1.00 81.69 163 THR A N 1
ATOM 1340 C CA . THR A 1 163 ? -8.262 5.462 0.989 1.00 81.69 163 THR A CA 1
ATOM 1341 C C . THR A 1 163 ? -9.107 5.787 -0.238 1.00 81.69 163 THR A C 1
ATOM 1343 O O . THR A 1 163 ? -10.325 5.948 -0.131 1.00 81.69 163 THR A O 1
ATOM 1346 N N . ASP A 1 164 ? -8.473 5.826 -1.411 1.00 85.31 164 ASP A N 1
ATOM 1347 C CA . ASP A 1 164 ? -9.188 5.943 -2.682 1.00 85.31 164 ASP A CA 1
ATOM 1348 C C . ASP A 1 164 ? -10.235 4.838 -2.831 1.00 85.31 164 ASP A C 1
ATOM 1350 O O . ASP A 1 164 ? -10.048 3.714 -2.355 1.00 85.31 164 ASP A O 1
ATOM 1354 N N . ARG A 1 165 ? -11.341 5.156 -3.500 1.00 86.12 165 ARG A N 1
ATOM 1355 C CA . ARG A 1 165 ? -12.435 4.217 -3.758 1.00 86.12 165 ARG A CA 1
ATOM 1356 C C . ARG A 1 165 ? -12.054 3.146 -4.777 1.00 86.12 165 ARG A C 1
ATOM 1358 O O . ARG A 1 165 ? -12.507 2.006 -4.658 1.00 86.12 165 ARG A O 1
ATOM 1365 N N . ASN A 1 166 ? -11.255 3.507 -5.774 1.00 93.31 166 ASN A N 1
ATOM 1366 C CA . ASN A 1 166 ? -10.896 2.674 -6.916 1.00 93.31 166 ASN A CA 1
ATOM 1367 C C . ASN A 1 166 ? -9.398 2.350 -6.947 1.00 93.31 166 ASN A C 1
ATOM 1369 O O . ASN A 1 166 ? -8.592 3.031 -6.314 1.00 93.31 166 ASN A O 1
ATOM 1373 N N . LEU A 1 167 ? -9.016 1.308 -7.694 1.00 94.31 167 LEU A N 1
ATOM 1374 C CA . LEU A 1 167 ? -7.599 1.000 -7.909 1.00 94.31 167 LEU A CA 1
ATOM 1375 C C . LEU A 1 167 ? -6.956 2.069 -8.783 1.00 94.31 167 LEU A C 1
ATOM 1377 O O . LEU A 1 167 ? -7.420 2.342 -9.889 1.00 94.31 167 LEU A O 1
ATOM 1381 N N . IL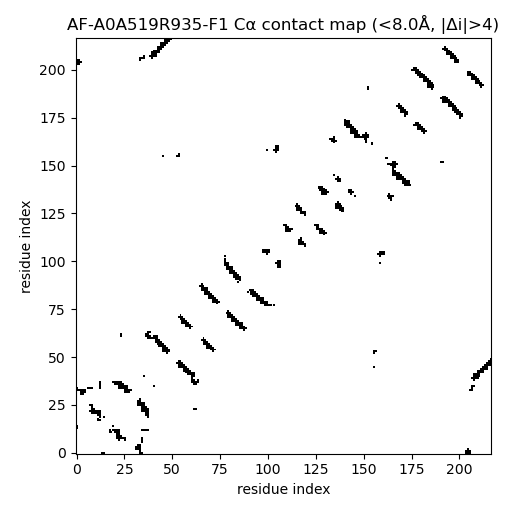E A 1 168 ? -5.855 2.633 -8.307 1.00 95.50 168 ILE A N 1
ATOM 1382 C CA . ILE A 1 168 ? -5.021 3.524 -9.103 1.00 95.50 168 ILE A CA 1
ATOM 1383 C C . ILE A 1 168 ? -4.354 2.740 -10.239 1.00 95.50 168 ILE A C 1
ATOM 1385 O O . ILE A 1 168 ? -3.818 1.662 -10.027 1.00 95.50 168 ILE A O 1
ATOM 1389 N N . GLN A 1 169 ? -4.396 3.248 -11.464 1.00 97.19 169 GLN A N 1
ATOM 1390 C CA . GLN A 1 169 ? -3.735 2.642 -12.623 1.00 97.19 169 GLN A CA 1
ATOM 1391 C C . GLN A 1 169 ? -2.453 3.375 -12.989 1.00 97.19 169 GLN A C 1
ATOM 1393 O O . GLN A 1 169 ? -1.505 2.750 -13.474 1.00 97.19 169 GLN A O 1
ATOM 1398 N N . LYS A 1 170 ? -2.407 4.689 -12.747 1.00 97.38 170 LYS A N 1
ATOM 1399 C CA . LYS A 1 170 ? -1.266 5.511 -13.128 1.00 97.38 170 LYS A CA 1
ATOM 1400 C C . LYS A 1 170 ? -1.166 6.787 -12.304 1.00 97.38 170 LYS A C 1
ATOM 1402 O O . LYS A 1 170 ? -2.175 7.423 -12.025 1.00 97.38 170 LYS A O 1
ATOM 1407 N N . GLU A 1 171 ? 0.059 7.184 -11.991 1.00 96.44 171 GLU A N 1
ATOM 1408 C CA . GLU A 1 171 ? 0.409 8.514 -11.497 1.00 96.44 171 GLU A CA 1
ATOM 1409 C C . GLU A 1 171 ? 1.341 9.203 -12.489 1.00 96.44 171 GLU A C 1
ATOM 1411 O O . GLU A 1 171 ? 2.215 8.573 -13.085 1.00 96.44 171 GLU A O 1
ATOM 1416 N N . THR A 1 172 ? 1.158 10.506 -12.678 1.00 95.75 172 THR A N 1
ATOM 1417 C CA . THR A 1 172 ? 2.045 11.345 -13.494 1.00 95.75 172 THR A CA 1
ATOM 1418 C C . THR A 1 172 ? 2.470 12.556 -12.683 1.00 95.75 172 THR A C 1
ATOM 1420 O O . THR A 1 172 ? 1.618 13.344 -12.278 1.00 95.75 172 THR A O 1
ATOM 1423 N N . ASN A 1 173 ? 3.774 12.722 -12.469 1.00 92.75 173 ASN A N 1
ATOM 1424 C CA . ASN A 1 173 ? 4.355 13.892 -11.829 1.00 92.75 173 ASN A CA 1
ATOM 1425 C C . ASN A 1 173 ? 4.772 14.915 -12.893 1.00 92.75 173 ASN A C 1
ATOM 1427 O O . ASN A 1 173 ? 5.709 14.709 -13.663 1.00 92.75 173 ASN A O 1
ATOM 1431 N N . SER A 1 174 ? 4.082 16.051 -12.932 1.00 90.19 174 SER A N 1
ATOM 1432 C CA . SER A 1 174 ? 4.338 17.108 -13.907 1.00 90.19 174 SER A CA 1
ATOM 1433 C C . SER A 1 174 ? 5.648 17.868 -13.668 1.00 90.19 174 SER A C 1
ATOM 1435 O O . SER A 1 174 ? 6.075 18.597 -14.557 1.00 90.19 174 SER A O 1
ATOM 1437 N N . SER A 1 175 ? 6.271 17.747 -12.489 1.00 88.31 175 SER A N 1
ATOM 1438 C CA . SER A 1 175 ? 7.504 18.478 -12.150 1.00 88.31 175 SER A CA 1
ATOM 1439 C C . SER A 1 175 ? 8.744 17.887 -12.812 1.00 88.31 175 SER A C 1
ATOM 1441 O O . SER A 1 175 ? 9.616 18.624 -13.265 1.00 88.31 175 SER A O 1
ATOM 1443 N N . ASP A 1 176 ? 8.837 16.560 -12.864 1.00 88.69 176 ASP A N 1
ATOM 1444 C CA . ASP A 1 176 ? 9.991 15.830 -13.399 1.00 88.69 176 ASP A CA 1
ATOM 1445 C C . ASP A 1 176 ? 9.636 14.912 -14.580 1.00 88.69 176 ASP A C 1
ATOM 1447 O O . ASP A 1 176 ? 10.531 14.301 -15.173 1.00 88.69 176 ASP A O 1
ATOM 1451 N N . GLY A 1 177 ? 8.350 14.838 -14.942 1.00 89.81 177 GLY A N 1
ATOM 1452 C CA . GLY A 1 177 ? 7.829 13.952 -15.979 1.00 89.81 177 GLY A CA 1
ATOM 1453 C C . GLY A 1 177 ? 7.801 12.481 -15.560 1.00 89.81 177 GLY A C 1
ATOM 1454 O O . GLY A 1 177 ? 7.676 11.616 -16.427 1.00 89.81 177 GLY A O 1
ATOM 1455 N N . GLY A 1 178 ? 7.960 12.184 -14.267 1.00 93.12 178 GLY A N 1
ATOM 1456 C CA . GLY A 1 178 ? 7.909 10.830 -13.736 1.00 93.12 178 GLY A CA 1
ATOM 1457 C C . GLY A 1 178 ? 6.523 10.215 -13.911 1.00 93.12 178 GLY A C 1
ATOM 1458 O O . GLY A 1 178 ? 5.507 10.856 -13.645 1.00 93.12 178 GLY A O 1
ATOM 1459 N N . ILE A 1 179 ? 6.480 8.962 -14.352 1.00 95.31 179 ILE A N 1
ATOM 1460 C CA . ILE A 1 179 ? 5.245 8.186 -14.488 1.00 95.31 179 ILE A CA 1
ATOM 1461 C C . ILE A 1 179 ? 5.367 6.939 -13.623 1.00 95.31 179 ILE A C 1
ATOM 1463 O O . ILE A 1 179 ? 6.395 6.265 -13.661 1.00 95.31 179 ILE A O 1
ATOM 1467 N N . ILE A 1 180 ? 4.317 6.615 -12.876 1.00 95.31 180 ILE A N 1
ATOM 1468 C CA . ILE A 1 180 ? 4.191 5.341 -12.169 1.00 95.31 180 ILE A CA 1
ATOM 1469 C C . ILE A 1 180 ? 2.986 4.625 -12.748 1.00 95.31 180 ILE A C 1
ATOM 1471 O O . ILE A 1 180 ? 1.879 5.145 -12.684 1.00 95.31 180 ILE A O 1
ATOM 1475 N N . GLU A 1 181 ? 3.187 3.446 -13.318 1.00 96.56 181 GLU A N 1
ATOM 1476 C CA . GLU A 1 181 ? 2.094 2.590 -13.772 1.00 96.56 181 GLU A CA 1
ATOM 1477 C C . GLU A 1 181 ? 1.887 1.438 -12.797 1.00 96.56 181 GLU A C 1
ATOM 1479 O O . GLU A 1 181 ? 2.853 0.837 -12.327 1.00 96.56 181 GLU A O 1
ATOM 1484 N N . TYR A 1 182 ? 0.633 1.087 -12.530 1.00 96.50 182 TYR A N 1
ATOM 1485 C CA . TYR A 1 182 ? 0.293 -0.001 -11.624 1.00 96.50 182 TYR A CA 1
ATOM 1486 C C . TYR A 1 182 ? -0.285 -1.193 -12.389 1.00 96.50 182 TYR A C 1
ATOM 1488 O O . TYR A 1 182 ? -1.095 -1.051 -13.309 1.00 96.50 182 TYR A O 1
ATOM 1496 N N . ARG A 1 183 ? 0.144 -2.394 -12.001 1.00 95.94 183 ARG A N 1
ATOM 1497 C CA . ARG A 1 183 ? -0.444 -3.678 -12.405 1.00 95.94 183 ARG A CA 1
ATOM 1498 C C . ARG A 1 183 ? -0.831 -4.451 -11.152 1.00 95.94 183 ARG A C 1
ATOM 1500 O O . ARG A 1 183 ? -0.166 -4.338 -10.123 1.00 95.94 183 ARG A O 1
ATOM 1507 N N . TYR A 1 184 ? -1.888 -5.249 -11.244 1.00 95.62 184 TYR A N 1
ATOM 1508 C CA . TYR A 1 184 ? -2.443 -5.972 -10.103 1.00 95.62 184 TYR A CA 1
ATOM 1509 C C . TYR A 1 184 ? -2.692 -7.434 -10.449 1.00 95.62 184 TYR A C 1
ATOM 1511 O O . TYR A 1 184 ? -3.206 -7.734 -11.527 1.00 95.62 184 TYR A O 1
ATOM 1519 N N . ALA A 1 185 ? -2.377 -8.326 -9.513 1.00 94.69 185 ALA A N 1
ATOM 1520 C CA . ALA A 1 185 ? -2.841 -9.706 -9.535 1.00 94.69 185 ALA A CA 1
ATOM 1521 C C . ALA A 1 185 ? -3.878 -9.918 -8.431 1.00 94.69 185 ALA A C 1
ATOM 1523 O O . ALA A 1 185 ? -3.787 -9.322 -7.352 1.00 94.69 185 ALA A O 1
ATOM 1524 N N . PHE A 1 186 ? -4.849 -10.780 -8.715 1.00 93.12 186 PHE A N 1
ATOM 1525 C CA . PHE A 1 186 ? -6.003 -11.027 -7.862 1.00 93.12 186 PHE A CA 1
ATOM 1526 C C . PHE A 1 186 ? -6.092 -12.511 -7.510 1.00 93.12 186 PHE A C 1
ATOM 1528 O O . PHE A 1 186 ? -5.717 -13.359 -8.322 1.00 93.12 186 PHE A O 1
ATOM 1535 N N . ASP A 1 187 ? -6.594 -12.819 -6.319 1.00 91.69 187 ASP A N 1
ATOM 1536 C CA . ASP A 1 187 ? -6.991 -14.177 -5.961 1.00 91.69 187 ASP A CA 1
ATOM 1537 C C . ASP A 1 187 ? -8.310 -14.586 -6.646 1.00 91.69 187 ASP A C 1
ATOM 1539 O O . ASP A 1 187 ? -8.940 -13.818 -7.381 1.00 91.69 187 ASP A O 1
ATOM 1543 N N . SER A 1 188 ? -8.755 -15.816 -6.382 1.00 92.31 188 SER A N 1
ATOM 1544 C CA . SER A 1 188 ? -10.015 -16.356 -6.907 1.00 92.31 188 SER A CA 1
ATOM 1545 C C . SER A 1 188 ? -11.266 -15.599 -6.446 1.00 92.31 188 SER A C 1
ATOM 1547 O O . SER A 1 188 ? -12.316 -15.739 -7.065 1.00 92.31 188 SER A O 1
ATOM 1549 N N . ASN A 1 189 ? -11.171 -14.819 -5.367 1.00 89.19 189 ASN A N 1
ATOM 1550 C CA . ASN A 1 189 ? -12.261 -14.016 -4.815 1.00 89.19 189 ASN A CA 1
ATOM 1551 C C . ASN A 1 189 ? -12.220 -12.564 -5.318 1.00 89.19 189 ASN A C 1
ATOM 1553 O O . ASN A 1 189 ? -13.030 -11.742 -4.891 1.00 89.19 189 ASN A O 1
ATOM 1557 N N . GLY A 1 190 ? -11.285 -12.230 -6.214 1.00 88.31 190 GLY A N 1
ATOM 1558 C CA . GLY A 1 190 ? -11.111 -10.879 -6.738 1.00 88.31 190 GLY A CA 1
ATOM 1559 C C . GLY A 1 190 ? -10.3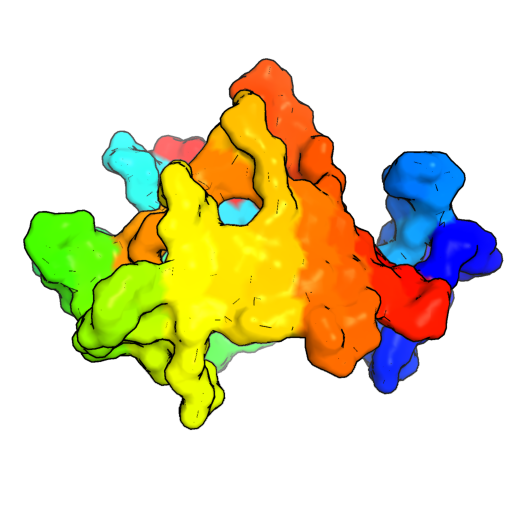96 -9.927 -5.777 1.00 88.31 190 GLY A C 1
ATOM 1560 O O . GLY A 1 190 ? -10.420 -8.717 -5.998 1.00 88.31 190 GLY A O 1
ATOM 1561 N N . LYS A 1 191 ? -9.748 -10.436 -4.723 1.00 88.88 191 LYS A N 1
ATOM 1562 C CA . LYS A 1 191 ? -8.924 -9.637 -3.814 1.00 88.88 191 LYS A CA 1
ATOM 1563 C C . LYS A 1 191 ? -7.539 -9.440 -4.409 1.00 88.88 191 LYS A C 1
ATOM 1565 O O . LYS A 1 191 ? -6.940 -10.388 -4.906 1.00 88.88 191 LYS A O 1
ATOM 1570 N N . VAL A 1 192 ? -7.006 -8.224 -4.342 1.00 92.56 192 VAL A N 1
ATOM 1571 C CA . VAL A 1 192 ? -5.628 -7.954 -4.769 1.00 92.56 192 VAL A CA 1
ATOM 1572 C C . VAL A 1 192 ? -4.657 -8.713 -3.866 1.00 92.56 192 VAL A C 1
ATOM 1574 O O . VAL A 1 192 ? -4.692 -8.538 -2.655 1.00 92.56 192 VAL A O 1
ATOM 1577 N N . ILE A 1 193 ? -3.772 -9.512 -4.459 1.00 94.19 193 ILE A N 1
ATOM 1578 C CA . ILE A 1 193 ? -2.703 -10.244 -3.753 1.00 94.19 193 ILE A CA 1
ATOM 1579 C C . ILE A 1 193 ? -1.306 -9.751 -4.127 1.00 94.19 193 ILE A C 1
ATOM 1581 O O . ILE A 1 193 ? -0.346 -10.019 -3.414 1.00 94.19 193 ILE A O 1
ATOM 1585 N N . ARG A 1 194 ? -1.192 -9.006 -5.231 1.00 95.44 194 ARG A N 1
ATOM 1586 C CA . ARG A 1 194 ? 0.058 -8.398 -5.686 1.00 95.44 194 ARG A CA 1
ATOM 1587 C C . ARG A 1 194 ? -0.221 -7.091 -6.408 1.00 95.44 194 ARG A C 1
ATOM 1589 O O . ARG A 1 194 ? -1.117 -7.028 -7.250 1.00 95.44 194 ARG A O 1
ATOM 1596 N N . ARG A 1 195 ? 0.593 -6.078 -6.132 1.00 96.00 195 ARG A N 1
ATOM 1597 C CA . ARG A 1 195 ? 0.701 -4.834 -6.897 1.00 96.00 195 ARG A CA 1
ATOM 1598 C C . ARG A 1 195 ? 2.120 -4.701 -7.432 1.00 96.00 195 ARG A C 1
ATOM 1600 O O . ARG A 1 195 ? 3.081 -4.906 -6.701 1.00 96.00 195 ARG A O 1
ATOM 1607 N N . ILE A 1 196 ? 2.242 -4.311 -8.690 1.00 95.81 196 ILE A N 1
ATOM 1608 C CA . ILE A 1 196 ? 3.509 -4.007 -9.349 1.00 95.81 196 ILE A CA 1
ATOM 1609 C C . ILE A 1 196 ? 3.457 -2.536 -9.749 1.00 95.81 196 ILE A C 1
ATOM 1611 O O . ILE A 1 196 ? 2.590 -2.153 -10.529 1.00 95.81 196 ILE A O 1
ATOM 1615 N N . ALA A 1 197 ? 4.348 -1.720 -9.196 1.00 95.44 197 ALA A N 1
ATOM 1616 C CA . ALA A 1 197 ? 4.502 -0.312 -9.538 1.00 95.44 197 ALA A CA 1
ATOM 1617 C C . ALA A 1 197 ? 5.725 -0.143 -10.448 1.00 95.44 197 ALA A C 1
ATOM 1619 O O . ALA A 1 197 ? 6.842 -0.472 -10.051 1.00 95.44 197 ALA A O 1
ATOM 1620 N N . ILE A 1 198 ? 5.510 0.353 -11.664 1.00 93.19 198 ILE A N 1
ATOM 1621 C CA . ILE A 1 198 ? 6.529 0.552 -12.697 1.00 93.19 198 ILE A CA 1
ATOM 1622 C C . ILE A 1 198 ? 6.823 2.048 -12.788 1.00 93.19 198 ILE A C 1
ATOM 1624 O O . ILE A 1 198 ? 6.044 2.818 -13.343 1.00 93.19 198 ILE A O 1
ATOM 1628 N N . TYR A 1 199 ? 7.963 2.455 -12.248 1.00 91.44 199 TYR A N 1
ATOM 1629 C CA . TYR A 1 199 ? 8.441 3.830 -12.240 1.00 91.44 199 TYR A CA 1
ATOM 1630 C C . TYR A 1 199 ? 9.230 4.099 -13.514 1.00 91.44 199 TYR A C 1
ATOM 1632 O O . TYR A 1 199 ? 10.224 3.423 -13.766 1.00 91.44 199 TYR A O 1
ATOM 1640 N N . SER A 1 200 ? 8.830 5.104 -14.284 1.00 90.75 200 SER A N 1
ATOM 1641 C CA . SER A 1 200 ? 9.501 5.547 -15.505 1.00 90.75 200 SER A CA 1
ATOM 1642 C C . SER A 1 200 ? 9.917 7.011 -15.369 1.00 90.75 200 SER A C 1
ATOM 1644 O O . SER A 1 200 ? 9.066 7.884 -15.213 1.00 90.75 200 SER A O 1
ATOM 1646 N N . ILE A 1 201 ? 11.219 7.296 -15.442 1.00 86.62 201 ILE A N 1
ATOM 1647 C CA . ILE A 1 201 ? 11.757 8.663 -15.401 1.00 86.62 201 ILE A CA 1
ATOM 1648 C C . ILE A 1 201 ? 13.006 8.776 -16.280 1.00 86.62 201 ILE A C 1
ATOM 1650 O O . ILE A 1 201 ? 13.917 7.956 -16.193 1.00 86.62 201 ILE A O 1
ATOM 1654 N N . ARG A 1 202 ? 13.058 9.802 -17.144 1.00 84.12 202 ARG A N 1
ATOM 1655 C CA . ARG A 1 202 ? 14.214 10.106 -18.022 1.00 84.12 202 ARG A CA 1
ATOM 1656 C C . ARG A 1 202 ? 14.740 8.895 -18.818 1.00 84.12 202 ARG A C 1
ATOM 1658 O O . ARG A 1 202 ? 15.944 8.730 -18.980 1.00 84.12 202 ARG A O 1
ATOM 1665 N N . GLY A 1 203 ? 13.831 8.050 -19.305 1.00 77.12 203 GLY A N 1
ATOM 1666 C CA . GLY A 1 203 ? 14.155 6.848 -20.081 1.00 77.12 203 GLY A CA 1
ATOM 1667 C C . GLY A 1 203 ? 14.474 5.606 -19.246 1.00 77.12 203 GLY A C 1
ATOM 1668 O O . GLY A 1 203 ? 14.382 4.512 -19.783 1.00 77.12 203 GLY A O 1
ATOM 1669 N N . GLY A 1 204 ? 14.752 5.755 -17.947 1.00 80.75 204 GLY A N 1
ATOM 1670 C CA . GLY A 1 204 ? 14.971 4.632 -17.044 1.00 80.75 204 GLY A CA 1
ATOM 1671 C C . GLY A 1 204 ? 13.671 4.097 -16.458 1.00 80.75 204 GLY A C 1
ATOM 1672 O O . GLY A 1 204 ? 12.778 4.871 -16.100 1.00 80.75 204 GLY A O 1
ATOM 1673 N N . LYS A 1 205 ? 13.591 2.771 -16.309 1.00 84.25 205 LYS A N 1
ATOM 1674 C CA . LYS A 1 205 ? 12.501 2.098 -15.589 1.00 84.25 205 LYS A CA 1
ATOM 1675 C C . LYS A 1 205 ? 12.984 1.423 -14.311 1.00 84.25 205 LYS A C 1
ATOM 1677 O O . LYS A 1 205 ? 14.100 0.911 -14.255 1.00 84.25 205 LYS A O 1
ATOM 1682 N N . ASN A 1 206 ? 12.152 1.403 -13.278 1.00 83.50 206 ASN A N 1
ATOM 1683 C CA . ASN A 1 206 ? 12.327 0.607 -12.062 1.00 83.50 206 ASN A CA 1
ATOM 1684 C C . ASN A 1 206 ? 10.989 -0.014 -11.675 1.00 83.50 206 ASN A C 1
ATOM 1686 O O . ASN A 1 206 ? 9.941 0.535 -12.000 1.00 83.50 206 ASN A O 1
ATOM 1690 N N . VAL A 1 207 ? 11.023 -1.138 -10.967 1.00 89.56 207 VAL A N 1
ATOM 1691 C CA . VAL A 1 207 ? 9.807 -1.812 -10.513 1.00 89.56 207 VAL A CA 1
ATOM 1692 C C . VAL A 1 207 ? 9.870 -2.031 -9.013 1.00 89.56 207 VAL A C 1
ATOM 1694 O O . VAL A 1 207 ? 10.934 -2.337 -8.482 1.00 89.56 207 VAL A O 1
ATOM 1697 N N . ILE A 1 208 ? 8.728 -1.867 -8.352 1.00 91.19 208 ILE A N 1
ATOM 1698 C CA . ILE A 1 208 ? 8.491 -2.304 -6.980 1.00 91.19 208 ILE A CA 1
ATOM 1699 C C . ILE A 1 208 ? 7.320 -3.280 -7.007 1.00 91.19 208 ILE A C 1
ATOM 1701 O O . ILE A 1 208 ? 6.247 -2.964 -7.523 1.00 91.19 208 ILE A O 1
ATOM 1705 N N . VAL A 1 209 ? 7.523 -4.458 -6.438 1.00 94.25 209 VAL A N 1
ATOM 1706 C CA . VAL A 1 209 ? 6.487 -5.448 -6.176 1.00 94.25 209 VAL A CA 1
ATOM 1707 C C . VAL A 1 209 ? 6.072 -5.340 -4.720 1.00 94.25 209 VAL A C 1
ATOM 1709 O O . VAL A 1 209 ? 6.903 -5.240 -3.821 1.00 94.25 209 VAL A O 1
ATOM 1712 N N . THR A 1 210 ? 4.767 -5.342 -4.500 1.00 95.00 210 THR A N 1
ATOM 1713 C CA . THR A 1 210 ? 4.151 -5.425 -3.184 1.00 95.00 210 THR A CA 1
ATOM 1714 C C . THR A 1 210 ? 3.196 -6.606 -3.174 1.00 95.00 210 THR A C 1
ATOM 1716 O O . THR A 1 210 ? 2.188 -6.581 -3.880 1.00 95.00 210 THR A O 1
ATOM 1719 N N . ASP A 1 211 ? 3.508 -7.616 -2.377 1.00 95.06 211 ASP A N 1
ATOM 1720 C CA . ASP A 1 211 ? 2.628 -8.738 -2.080 1.00 95.06 211 ASP A CA 1
ATOM 1721 C C . ASP A 1 211 ? 1.783 -8.448 -0.843 1.00 95.06 211 ASP A C 1
ATOM 1723 O O . ASP A 1 211 ? 2.228 -7.779 0.093 1.00 95.06 211 ASP A O 1
ATOM 1727 N N . TYR A 1 212 ? 0.551 -8.954 -0.854 1.00 94.06 212 TYR A N 1
ATOM 1728 C CA . TYR A 1 212 ? -0.413 -8.769 0.223 1.00 94.06 212 TYR A CA 1
ATOM 1729 C C . TYR A 1 212 ? -0.884 -10.123 0.755 1.00 94.06 212 TYR A C 1
ATOM 1731 O O . TYR A 1 212 ? -1.540 -10.890 0.047 1.00 94.06 212 TYR A O 1
ATOM 1739 N N . GLY A 1 213 ? -0.570 -10.394 2.020 1.00 92.31 213 GLY A N 1
ATOM 1740 C CA . GLY A 1 213 ? -1.114 -11.497 2.803 1.00 92.31 213 GLY A CA 1
ATOM 1741 C C . GLY A 1 213 ? -2.245 -11.022 3.711 1.00 92.31 213 GLY A C 1
ATOM 1742 O O . GLY A 1 213 ? -2.218 -9.913 4.250 1.00 92.31 213 GLY A O 1
ATOM 1743 N N . TYR A 1 214 ? -3.260 -11.860 3.883 1.00 86.81 214 TYR A N 1
ATOM 1744 C CA . TYR A 1 214 ? -4.412 -11.538 4.714 1.00 86.81 214 TYR A CA 1
ATOM 1745 C C . TYR A 1 214 ? -4.796 -12.758 5.536 1.00 86.81 214 TYR A C 1
ATOM 1747 O O . TYR A 1 214 ? -5.463 -13.659 5.026 1.00 86.81 214 TYR A O 1
ATOM 1755 N N . ASP A 1 215 ? -4.405 -12.753 6.802 1.00 82.69 215 ASP A N 1
ATOM 1756 C CA . ASP A 1 215 ? -4.644 -13.863 7.710 1.00 82.69 215 ASP A CA 1
ATOM 1757 C C . ASP A 1 215 ? -5.855 -13.530 8.588 1.00 82.69 215 ASP A C 1
ATOM 1759 O O . ASP A 1 215 ? -5.900 -12.510 9.276 1.00 82.69 215 ASP A O 1
ATOM 1763 N N . CYS A 1 216 ? -6.884 -14.373 8.528 1.00 64.94 216 CYS A N 1
ATOM 1764 C CA . CYS A 1 216 ? -8.004 -14.310 9.465 1.00 64.94 216 CYS A CA 1
ATOM 1765 C C . CYS A 1 216 ? -7.709 -15.298 10.594 1.00 64.94 216 CYS A C 1
ATOM 1767 O O . CYS A 1 216 ? -7.462 -16.471 10.304 1.00 64.94 216 CYS A O 1
ATOM 1769 N N . GLN A 1 217 ? -7.707 -14.825 11.842 1.00 53.28 217 GLN A N 1
ATOM 1770 C CA . GLN A 1 217 ? -7.640 -15.695 13.018 1.00 53.28 217 GLN A CA 1
ATOM 1771 C C . GLN A 1 217 ? -9.034 -16.169 13.431 1.00 53.28 217 GLN A C 1
ATOM 1773 O O . GLN A 1 217 ? -10.002 -15.389 13.270 1.00 53.28 217 GLN A O 1
#

pLDDT: mean 82.91, std 14.93, range [34.44, 97.38]

Nearest PDB structures (foldseek):
  4ghb-assembly1_B  TM=3.153E-01  e=6.566E-04  Bacteroides uniformis ATCC 8492
  4i3d-assembly2_B  TM=3.136E-01  e=1.157E-02  Anguilla japonica
  7pi2-assembly1_A  TM=1.501E-01  e=1.333E+00  Plasmodium falciparum 3D7

Sequence (217 aa):
MEPDSKLKIGDPFYSYAPDLGKITSIIDVDGQKYALGPYSDILYTYAYDSEKRVIENLFYIHGAKGAEVFYYDYSSPNKIIQKYEHIGFRDQTRTFPYDLDEYGIIIRKEYVYGDFILNHEDYGDPNKVMIVDGNLIKRFTTTSEFDLTRPNLPNPLPFFGKTDRNLIQKETNSSDGGIIEYRYAFDSNGKVIRRIAIYSIRGGKNVIVTDYGYDCQ

Foldseek 3Di:
DDWPPPDDFQPQDDDPDSPQGTFHDWDADPNTIATDDWQQEKEWEFEADPVRATQKIWIDTVPDQFIKMWGWDPPDPQKIKIWIATGRCRVPIDIDIFGHDPVLAGDDDWDDDPQFTFDDDDDDDTWGFHADPQATQDTPQKGWDFDPVAADAPDNCCNNPDHGGTHTQKIARNPQRKIWGWDFDADPVRHTQKIWIWIDGPRDIHIHIYGYHYDYD

Radius of gyration: 19.16 Å; Cα contacts (8 Å, |Δi|>4): 475; chains: 1; bounding box: 43×42×47 Å

Secondary structure (DSSP, 8-state):
--TT-S--TTSB--SS-TTS-B--EEEEETTEEEEE-TTTEEEEEEEE-TTS-EEEEEEEETTSSSEEEEEEE--STTEEEEEEEEET-GGG-EEEEEEB-TTS-B---EEEETTEEEE--SSS----EEEETTEEEEETTEEEEEEEEEEPPP-S-GGG-PPPSEEEEEEEETTT--EEEEEEEE-TTS-EEEEEEEEEETTEEEEEEEEEEEEE-

Solvent-accessible surface area (backbone atoms only — not comparable to full-atom values): 12094 Å² total; per-residue (Å²): 78,60,66,65,56,96,75,51,74,68,38,72,30,69,55,103,50,63,83,67,40,38,20,73,44,74,48,75,57,97,88,36,40,40,76,26,22,60,83,19,34,35,40,39,36,38,34,31,47,94,88,70,46,54,38,34,39,39,44,34,36,54,88,51,91,44,33,44,36,38,37,47,43,68,92,45,87,59,36,41,41,38,36,41,38,30,49,87,43,72,88,62,53,46,76,48,80,39,54,33,44,100,84,54,30,55,72,68,81,73,49,80,56,87,91,26,60,36,66,73,85,81,79,95,62,86,44,54,34,41,70,56,98,56,27,67,40,31,47,77,56,33,40,44,43,63,41,85,90,40,70,30,78,81,68,73,59,54,40,82,46,87,68,48,50,35,32,67,38,33,38,38,31,71,84,75,62,33,33,36,40,48,48,76,43,60,49,97,84,69,46,72,37,32,40,38,40,39,39,36,45,95,90,44,34,40,56,34,38,38,37,49,49,78,48,80,110